Protein AF-A0A6A6SW29-F1 (afdb_monomer_lite)

Radius of gyration: 20.85 Å; chains: 1; bounding box: 50×51×66 Å

Organism: NCBI:txid1314788

Structure (mmCIF, N/CA/C/O backbone):
data_AF-A0A6A6SW29-F1
#
_entry.id   AF-A0A6A6SW29-F1
#
loop_
_atom_site.group_PDB
_atom_site.id
_atom_site.type_symbol
_atom_site.label_atom_id
_atom_site.label_alt_id
_atom_site.label_comp_id
_atom_site.label_asym_id
_atom_site.label_entity_id
_atom_site.label_seq_id
_atom_site.pdbx_PDB_ins_code
_atom_site.Cartn_x
_atom_site.Cartn_y
_atom_site.Cartn_z
_atom_site.occupancy
_atom_site.B_iso_or_equiv
_atom_site.auth_seq_id
_atom_site.auth_comp_id
_atom_site.auth_asym_id
_atom_site.auth_atom_id
_atom_site.pdbx_PDB_model_num
ATOM 1 N N . MET A 1 1 ? -29.341 7.619 30.418 1.00 65.94 1 MET A N 1
ATOM 2 C CA . MET A 1 1 ? -28.596 6.429 29.949 1.00 65.94 1 MET A CA 1
ATOM 3 C C . MET A 1 1 ? -27.213 6.493 30.569 1.00 65.94 1 MET A C 1
ATOM 5 O O . MET A 1 1 ? -26.581 7.535 30.450 1.00 65.94 1 MET A O 1
ATOM 9 N N . GLY A 1 2 ? -26.794 5.462 31.309 1.00 81.69 2 GLY A N 1
ATOM 10 C CA . GLY A 1 2 ? -25.443 5.421 31.879 1.00 81.69 2 GLY A CA 1
ATOM 11 C C . GLY A 1 2 ? -24.372 5.345 30.780 1.00 81.69 2 GLY A C 1
ATOM 12 O O . GLY A 1 2 ? -24.695 4.931 29.662 1.00 81.69 2 GLY A O 1
ATOM 13 N N . PRO A 1 3 ? -23.121 5.753 31.058 1.00 77.94 3 PRO A N 1
ATOM 14 C CA . PRO A 1 3 ? -22.029 5.615 30.099 1.00 77.94 3 PRO A CA 1
ATOM 15 C C . PRO A 1 3 ? -21.845 4.140 29.721 1.00 77.94 3 PRO A C 1
ATOM 17 O O . PRO A 1 3 ? -21.903 3.260 30.580 1.00 77.94 3 PRO A O 1
ATOM 20 N N . SER A 1 4 ? -21.640 3.869 28.429 1.00 84.19 4 SER A N 1
ATOM 21 C CA . SER A 1 4 ? -21.409 2.506 27.943 1.00 84.19 4 SER A CA 1
ATOM 22 C C . SER A 1 4 ? -20.189 1.902 28.651 1.00 84.19 4 SER A C 1
ATOM 24 O O . SER A 1 4 ? -19.126 2.532 28.636 1.00 84.19 4 SER A O 1
ATOM 26 N N . PRO A 1 5 ? -20.291 0.689 29.230 1.00 88.00 5 PRO A N 1
ATOM 27 C CA . PRO A 1 5 ? -19.182 0.056 29.947 1.00 88.00 5 PRO A CA 1
ATOM 28 C C . PRO A 1 5 ? -17.935 -0.128 29.069 1.00 88.00 5 PRO A C 1
ATOM 30 O O . PRO A 1 5 ? -16.821 -0.139 29.585 1.00 88.00 5 PRO A O 1
ATOM 33 N N . LEU A 1 6 ? -18.099 -0.173 27.740 1.00 88.19 6 LEU A N 1
ATOM 34 C CA . LEU A 1 6 ? -16.998 -0.247 26.774 1.00 88.19 6 LEU A CA 1
ATOM 35 C C . LEU A 1 6 ? -16.056 0.965 26.818 1.00 88.19 6 LEU A C 1
ATOM 37 O O . LEU A 1 6 ? -14.870 0.825 26.531 1.00 88.19 6 LEU A O 1
ATOM 41 N N . LEU A 1 7 ? -16.548 2.156 27.175 1.00 89.69 7 LEU A N 1
ATOM 42 C CA . LEU A 1 7 ? -15.721 3.370 27.202 1.00 89.69 7 LEU A CA 1
ATOM 43 C C . LEU A 1 7 ? -14.730 3.381 28.374 1.00 89.69 7 LEU A C 1
ATOM 45 O O . LEU A 1 7 ? -13.694 4.049 28.292 1.00 89.69 7 LEU A O 1
ATOM 49 N N . ASN A 1 8 ? -15.016 2.596 29.415 1.00 93.19 8 ASN A N 1
ATOM 50 C CA . ASN A 1 8 ? -14.209 2.505 30.628 1.00 93.19 8 ASN A CA 1
ATOM 51 C C . ASN A 1 8 ? -13.009 1.559 30.486 1.00 93.19 8 ASN A C 1
ATOM 53 O O . ASN A 1 8 ? -12.157 1.534 31.369 1.00 93.19 8 ASN A O 1
ATOM 57 N N . PHE A 1 9 ? -12.908 0.795 29.392 1.00 94.94 9 PHE A N 1
ATOM 58 C CA . PHE A 1 9 ? -11.749 -0.065 29.168 1.00 94.94 9 PHE A CA 1
ATOM 59 C C . PHE A 1 9 ? -10.465 0.738 28.950 1.00 94.94 9 PHE A C 1
ATOM 61 O O . PHE A 1 9 ? -10.478 1.812 28.340 1.00 94.94 9 PHE A O 1
ATOM 68 N N . ALA A 1 10 ? -9.345 0.185 29.419 1.00 96.06 10 ALA A N 1
ATOM 69 C CA . ALA A 1 10 ? -8.011 0.667 29.081 1.00 96.06 10 ALA A CA 1
ATOM 70 C C . ALA A 1 10 ? -7.786 0.608 27.558 1.00 96.06 10 ALA A C 1
ATOM 72 O O . ALA A 1 10 ? -8.404 -0.202 26.857 1.00 96.06 10 ALA A O 1
ATOM 73 N N . GLU A 1 11 ? -6.943 1.489 27.023 1.00 95.94 11 GLU A N 1
ATOM 74 C CA . GLU A 1 11 ? -6.783 1.619 25.568 1.00 95.94 11 GLU A CA 1
ATOM 75 C C . GLU A 1 11 ? -6.150 0.382 24.944 1.00 95.94 11 GLU A C 1
ATOM 77 O O . GLU A 1 11 ? -6.526 -0.018 23.848 1.00 95.94 11 GLU A O 1
ATOM 82 N N . GLU A 1 12 ? -5.252 -0.265 25.675 1.00 95.12 12 GLU A N 1
ATOM 83 C CA . GLU A 1 12 ? -4.565 -1.488 25.285 1.00 95.12 12 GLU A CA 1
ATOM 84 C C . GLU A 1 12 ? -5.568 -2.625 25.064 1.00 95.12 12 GLU A C 1
ATOM 86 O O . GLU A 1 12 ? -5.492 -3.341 24.067 1.00 95.12 12 GLU A O 1
ATOM 91 N N . LEU A 1 13 ? -6.574 -2.742 25.939 1.00 96.44 13 LEU A N 1
ATOM 92 C CA . LEU A 1 13 ? -7.637 -3.738 25.793 1.00 96.44 13 LEU A CA 1
ATOM 93 C C . LEU A 1 13 ? -8.524 -3.438 24.584 1.00 96.44 13 LEU A C 1
ATOM 95 O O . LEU A 1 13 ? -8.895 -4.350 23.849 1.00 96.44 13 LEU A O 1
ATOM 99 N N . LEU A 1 14 ? -8.844 -2.163 24.349 1.00 96.06 14 LEU A N 1
ATOM 100 C CA . LEU A 1 14 ? -9.612 -1.756 23.172 1.00 96.06 14 LEU A CA 1
ATOM 101 C C . LEU A 1 14 ? -8.849 -2.040 21.876 1.00 96.06 14 LEU A C 1
ATOM 103 O O . LEU A 1 14 ? -9.456 -2.509 20.917 1.00 96.06 14 LEU A O 1
ATOM 107 N N . VAL A 1 15 ? -7.532 -1.823 21.854 1.00 94.81 15 VAL A N 1
ATOM 108 C CA . VAL A 1 15 ? -6.671 -2.188 20.721 1.00 94.81 15 VAL A CA 1
ATOM 109 C C . VAL A 1 15 ? -6.747 -3.690 20.446 1.00 94.81 15 VAL A C 1
ATOM 111 O O . VAL A 1 15 ? -6.937 -4.079 19.294 1.00 94.81 15 VAL A O 1
ATOM 114 N N . GLU A 1 16 ? -6.649 -4.541 21.470 1.00 94.62 16 GLU A N 1
ATOM 115 C CA . GLU A 1 16 ? -6.758 -5.996 21.288 1.00 94.62 16 GLU A CA 1
ATOM 116 C C . GLU A 1 16 ? -8.146 -6.424 20.791 1.00 94.62 16 GLU A C 1
ATOM 118 O O . GLU A 1 16 ? -8.250 -7.222 19.858 1.00 94.62 16 GLU A O 1
ATOM 123 N N . ILE A 1 17 ? -9.219 -5.828 21.320 1.00 94.31 17 ILE A N 1
ATOM 124 C CA . ILE A 1 17 ? -10.583 -6.063 20.822 1.00 94.31 17 ILE A CA 1
ATOM 125 C C . ILE A 1 17 ? -10.687 -5.657 19.346 1.00 94.31 17 ILE A C 1
ATOM 127 O O . ILE A 1 17 ? -11.216 -6.408 18.527 1.00 94.31 17 ILE A O 1
ATOM 131 N N . PHE A 1 18 ? -10.151 -4.491 18.982 1.00 94.50 18 PHE A N 1
ATOM 132 C CA . PHE A 1 18 ? -10.220 -3.963 17.620 1.00 94.50 18 PHE A CA 1
ATOM 133 C C . PHE A 1 18 ? -9.402 -4.813 16.643 1.00 94.50 18 PHE A C 1
ATOM 135 O O . PHE A 1 18 ? -9.831 -5.012 15.505 1.00 94.50 18 PHE A O 1
ATOM 142 N N . LYS A 1 19 ? -8.270 -5.388 17.075 1.00 91.12 19 LYS A N 1
ATOM 143 C CA . LYS A 1 19 ? -7.492 -6.350 16.271 1.00 91.12 19 LYS A CA 1
ATOM 144 C C . LYS A 1 19 ? -8.312 -7.597 15.937 1.00 91.12 19 LYS A C 1
ATOM 146 O O . LYS A 1 19 ? -8.167 -8.136 14.839 1.00 91.12 19 LYS A O 1
ATOM 151 N N . GLY A 1 20 ? -9.191 -8.011 16.851 1.00 90.44 20 GLY A N 1
ATOM 152 C CA . GLY A 1 20 ? -10.135 -9.112 16.660 1.00 90.44 20 GLY A CA 1
ATOM 153 C C . GLY A 1 20 ? -11.322 -8.790 15.746 1.00 90.44 20 GLY A C 1
ATOM 154 O O . GLY A 1 20 ? -12.072 -9.697 15.388 1.00 90.44 20 GLY A O 1
ATOM 155 N N . THR A 1 21 ? -11.515 -7.529 15.337 1.00 89.56 21 THR A N 1
ATOM 156 C CA . THR A 1 21 ? -12.603 -7.176 14.417 1.00 89.56 21 THR A CA 1
ATOM 157 C C . THR A 1 21 ? -12.235 -7.551 12.983 1.00 89.56 21 THR A C 1
ATOM 159 O O . THR A 1 21 ? -11.261 -7.057 12.424 1.00 89.56 21 THR A O 1
ATOM 162 N N . GLY A 1 22 ? -13.036 -8.418 12.361 1.00 84.12 22 GLY A N 1
ATOM 163 C CA . GLY A 1 22 ? -12.804 -8.886 10.992 1.00 84.12 22 GLY A CA 1
ATOM 164 C C . GLY A 1 22 ? -11.725 -9.970 10.887 1.00 84.12 22 GLY A C 1
ATOM 165 O O . GLY A 1 22 ? -10.671 -9.910 11.519 1.00 84.12 22 GLY A O 1
ATOM 166 N N . SER A 1 23 ? -12.002 -10.980 10.060 1.00 81.25 23 SER A N 1
ATOM 167 C CA . SER A 1 23 ? -11.058 -12.078 9.809 1.00 81.25 23 SER A CA 1
ATOM 168 C C . SER A 1 23 ? -9.962 -11.689 8.811 1.00 81.25 23 SER A C 1
ATOM 170 O O . SER A 1 23 ? -8.836 -12.169 8.916 1.00 81.25 23 SER A O 1
ATOM 172 N N . ARG A 1 24 ? -10.283 -10.789 7.873 1.00 77.25 24 ARG A N 1
ATOM 173 C CA . ARG A 1 24 ? -9.380 -10.272 6.838 1.00 77.25 24 ARG A CA 1
ATOM 174 C C . ARG A 1 24 ? -9.039 -8.799 7.089 1.00 77.25 24 ARG A C 1
ATOM 176 O O . ARG A 1 24 ? -9.846 -8.103 7.718 1.00 77.25 24 ARG A O 1
ATOM 183 N N . PRO A 1 25 ? -7.886 -8.294 6.609 1.00 81.50 25 PRO A N 1
ATOM 184 C CA . PRO A 1 25 ? -7.516 -6.904 6.856 1.00 81.50 25 PRO A CA 1
ATOM 185 C C . PRO A 1 25 ? -8.505 -5.900 6.222 1.00 81.50 25 PRO A C 1
ATOM 187 O O . PRO A 1 25 ? -8.819 -4.895 6.863 1.00 81.50 25 PRO A O 1
ATOM 190 N N . TYR A 1 26 ? -9.126 -6.222 5.083 1.00 82.12 26 TYR A N 1
ATOM 191 C CA . TYR A 1 26 ? -10.186 -5.413 4.472 1.00 82.12 26 TYR A CA 1
ATOM 192 C C . TYR A 1 26 ? -11.430 -5.294 5.366 1.00 82.12 26 TYR A C 1
ATOM 194 O O . TYR A 1 26 ? -11.917 -4.190 5.632 1.00 82.12 26 TYR A O 1
ATOM 202 N N . ASP A 1 27 ? -11.927 -6.418 5.893 1.00 84.12 27 ASP A N 1
ATOM 203 C CA . ASP A 1 27 ? -13.077 -6.427 6.808 1.00 84.12 27 ASP A CA 1
ATOM 204 C C . ASP A 1 27 ? -12.761 -5.637 8.079 1.00 84.12 27 ASP A C 1
ATOM 206 O O . ASP A 1 27 ? -13.573 -4.838 8.557 1.00 84.12 27 ASP A O 1
ATOM 210 N N . ARG A 1 28 ? -11.544 -5.819 8.604 1.00 87.94 28 ARG A N 1
ATOM 211 C CA . ARG A 1 28 ? -11.043 -5.068 9.754 1.00 87.94 28 ARG A CA 1
ATOM 212 C C . ARG A 1 28 ? -11.043 -3.574 9.473 1.00 87.94 28 ARG A C 1
ATOM 214 O O . ARG A 1 28 ? -11.532 -2.812 10.297 1.00 87.94 28 ARG A O 1
ATOM 221 N N . GLN A 1 29 ? -10.568 -3.133 8.311 1.00 87.94 29 GLN A N 1
ATOM 222 C CA . GLN A 1 29 ? -10.603 -1.719 7.935 1.00 87.94 29 GLN A CA 1
ATOM 223 C C . GLN A 1 29 ? -12.020 -1.148 7.928 1.00 87.94 29 GLN A C 1
ATOM 225 O O . GLN A 1 29 ? -12.240 -0.051 8.444 1.00 87.94 29 GLN A O 1
ATOM 230 N N . LYS A 1 30 ? -12.995 -1.884 7.385 1.00 89.12 30 LYS A N 1
ATOM 231 C CA . LYS A 1 30 ? -14.405 -1.472 7.403 1.00 89.12 30 LYS A CA 1
ATOM 232 C C . LYS A 1 30 ? -14.929 -1.323 8.836 1.00 89.12 30 LYS A C 1
ATOM 234 O O . LYS A 1 30 ? -15.579 -0.320 9.151 1.00 89.12 30 LYS A O 1
ATOM 239 N N . HIS A 1 31 ? -14.616 -2.276 9.713 1.00 91.81 31 HIS A N 1
ATOM 240 C CA . HIS A 1 31 ? -14.985 -2.204 11.127 1.00 91.81 31 HIS A CA 1
ATOM 241 C C . HIS A 1 31 ? -14.300 -1.039 11.843 1.00 91.81 31 HIS A C 1
ATOM 243 O O . HIS A 1 31 ? -14.982 -0.267 12.506 1.00 91.81 31 HIS A O 1
ATOM 249 N N . LEU A 1 32 ? -12.995 -0.840 11.649 1.00 92.56 32 LEU A N 1
ATOM 250 C CA . LEU A 1 32 ? -12.240 0.269 12.238 1.00 92.56 32 LEU A CA 1
ATOM 251 C C . LEU A 1 32 ? -12.771 1.633 11.786 1.00 92.56 32 LEU A C 1
ATOM 253 O O . LEU A 1 32 ? -12.925 2.530 12.609 1.00 92.56 32 LEU A O 1
ATOM 257 N N . ARG A 1 33 ? -13.120 1.800 10.504 1.00 91.94 33 ARG A N 1
ATOM 258 C CA . ARG A 1 33 ? -13.768 3.033 10.021 1.00 91.94 33 ARG A CA 1
ATOM 259 C C . ARG A 1 33 ? -15.105 3.259 10.717 1.00 91.94 33 ARG A C 1
ATOM 261 O O . ARG A 1 33 ? -15.361 4.363 11.180 1.00 91.94 33 ARG A O 1
ATOM 268 N N . THR A 1 34 ? -15.916 2.215 10.862 1.00 94.12 34 THR A N 1
ATOM 269 C CA . THR A 1 34 ? -17.201 2.299 11.574 1.00 94.12 34 THR A CA 1
ATOM 270 C C . THR A 1 34 ? -16.998 2.663 13.050 1.00 94.12 34 THR A C 1
ATOM 272 O O . THR A 1 34 ? -17.639 3.581 13.553 1.00 94.12 34 THR A O 1
ATOM 275 N N . LEU A 1 35 ? -16.054 2.008 13.732 1.00 94.50 35 LEU A N 1
ATOM 276 C CA . LEU A 1 35 ? -15.700 2.277 15.128 1.00 94.50 35 LEU A CA 1
ATOM 277 C C . LEU A 1 35 ? -15.174 3.701 15.323 1.00 94.50 35 LEU A C 1
ATOM 279 O O . LEU A 1 35 ? -15.485 4.335 16.331 1.00 94.50 35 LEU A O 1
ATOM 283 N N . SER A 1 36 ? -14.443 4.235 14.342 1.00 95.94 36 SER A N 1
ATOM 284 C CA . SER A 1 36 ? -13.914 5.600 14.390 1.00 95.94 36 SER A CA 1
ATOM 285 C C . SER A 1 36 ? -14.995 6.683 14.444 1.00 95.94 36 SER A C 1
ATOM 287 O O . SER A 1 36 ? -14.707 7.800 14.864 1.00 95.94 36 SER A O 1
ATOM 289 N N . LEU A 1 37 ? -16.232 6.354 14.057 1.00 95.19 37 LEU A N 1
ATOM 290 C CA . LEU A 1 37 ? -17.375 7.267 14.075 1.00 95.19 37 LEU A CA 1
ATOM 291 C C . LEU A 1 37 ? -18.170 7.210 15.390 1.00 95.19 37 LEU A C 1
ATOM 293 O O . LEU A 1 37 ? -19.058 8.031 15.595 1.00 95.19 37 LEU A O 1
ATOM 297 N N . VAL A 1 38 ? -17.876 6.257 16.283 1.00 95.19 38 VAL A N 1
ATOM 298 C CA . VAL A 1 38 ? -18.653 6.045 17.518 1.00 95.19 38 VAL A CA 1
ATOM 299 C C . VAL A 1 38 ? -18.354 7.115 18.569 1.00 95.19 38 VAL A C 1
ATOM 301 O O . VAL A 1 38 ? -19.272 7.684 19.155 1.00 95.19 38 VAL A O 1
ATOM 304 N N . CYS A 1 39 ? -17.074 7.375 18.852 1.00 95.56 39 CYS A N 1
ATOM 305 C CA . CYS A 1 39 ? -16.641 8.386 19.819 1.00 95.56 39 CYS A CA 1
ATOM 306 C C . CYS A 1 39 ? -15.174 8.792 19.597 1.00 95.56 39 CYS A C 1
ATOM 308 O O . CYS A 1 39 ? -14.417 8.089 18.927 1.00 95.56 39 CYS A O 1
ATOM 310 N N . GLN A 1 40 ? -14.736 9.890 20.224 1.00 95.75 40 GLN A N 1
ATOM 311 C CA . GLN A 1 40 ? -13.370 10.419 20.079 1.00 95.75 40 GLN A CA 1
ATOM 312 C C . GLN A 1 40 ? -12.277 9.418 20.496 1.00 95.75 40 GLN A C 1
ATOM 314 O O . GLN A 1 40 ? -11.241 9.314 19.840 1.00 95.75 40 GLN A O 1
ATOM 319 N N . LYS A 1 41 ? -12.510 8.645 21.565 1.00 95.38 41 LYS A N 1
ATOM 320 C CA . LYS A 1 41 ? -11.565 7.618 22.027 1.00 95.38 41 LYS A CA 1
ATOM 321 C C . LYS A 1 41 ? -11.377 6.523 20.973 1.00 95.38 41 LYS A C 1
ATOM 323 O O . LYS A 1 41 ? -10.249 6.170 20.639 1.00 95.38 41 LYS A O 1
ATOM 328 N N . PHE A 1 42 ? -12.475 6.029 20.398 1.00 96.38 42 PHE A N 1
ATOM 329 C CA . PHE A 1 42 ? -12.428 5.002 19.355 1.00 96.38 42 PHE A CA 1
ATOM 330 C C . PHE A 1 42 ? -11.857 5.545 18.050 1.00 96.38 42 PHE A C 1
ATOM 332 O O . PHE A 1 42 ? -11.128 4.822 17.375 1.00 96.38 42 PHE A O 1
ATOM 339 N N . HIS A 1 43 ? -12.131 6.811 17.721 1.00 95.81 43 HIS A N 1
ATOM 340 C CA . HIS A 1 43 ? -11.513 7.503 16.594 1.00 95.81 43 HIS A CA 1
ATOM 341 C C . HIS A 1 43 ? -9.987 7.459 16.685 1.00 95.81 43 HIS A C 1
ATOM 343 O O . HIS A 1 43 ? -9.339 6.970 15.762 1.00 95.81 43 HIS A O 1
ATOM 349 N N . ARG A 1 44 ? -9.420 7.877 17.824 1.00 95.19 44 ARG A N 1
ATOM 350 C CA . ARG A 1 44 ? -7.967 7.893 18.040 1.00 95.19 44 ARG A CA 1
ATO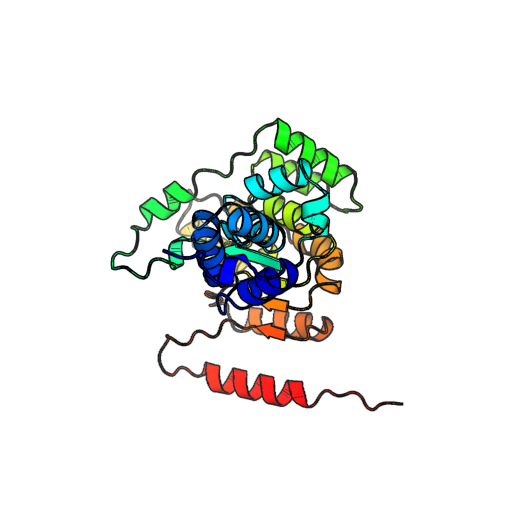M 351 C C . ARG A 1 44 ? -7.338 6.509 17.875 1.00 95.19 44 ARG A C 1
ATOM 353 O O . ARG A 1 44 ? -6.344 6.368 17.166 1.00 95.19 44 ARG A O 1
ATOM 360 N N . ILE A 1 45 ? -7.932 5.493 18.502 1.00 95.19 45 ILE A N 1
ATOM 361 C CA . ILE A 1 45 ? -7.435 4.111 18.435 1.00 95.19 45 ILE A CA 1
ATOM 362 C C . ILE A 1 45 ? -7.538 3.573 17.001 1.00 95.19 45 ILE A C 1
ATOM 364 O O . ILE A 1 45 ? -6.561 3.063 16.452 1.00 95.19 45 ILE A O 1
ATOM 368 N N . SER A 1 46 ? -8.700 3.738 16.364 1.00 95.12 46 SER A N 1
ATOM 369 C CA . SER A 1 46 ? -8.954 3.234 15.009 1.00 95.12 46 SER A CA 1
ATOM 370 C C . SER A 1 46 ? -8.052 3.897 13.975 1.00 95.12 46 SER A C 1
ATOM 372 O O . SER A 1 46 ? -7.522 3.205 13.112 1.00 95.12 46 SER A O 1
ATOM 374 N N . ALA A 1 47 ? -7.829 5.211 14.072 1.00 92.31 47 ALA A N 1
ATOM 375 C CA . ALA A 1 47 ? -6.937 5.942 13.176 1.00 92.31 47 ALA A CA 1
ATOM 376 C C . ALA A 1 47 ? -5.502 5.394 13.243 1.00 92.31 47 ALA A C 1
ATOM 378 O O . ALA A 1 47 ? -4.912 5.085 12.208 1.00 92.31 47 ALA A O 1
ATOM 379 N N . GLY A 1 48 ? -4.972 5.170 14.453 1.00 90.19 48 GLY A N 1
ATOM 380 C CA . GLY A 1 48 ? -3.652 4.559 14.628 1.00 90.19 48 GLY A CA 1
ATOM 381 C C . GLY A 1 48 ? -3.564 3.145 14.040 1.00 90.19 48 GLY A C 1
ATOM 382 O O . GLY A 1 48 ? -2.567 2.780 13.414 1.00 90.19 48 GLY A O 1
ATOM 383 N N . MET A 1 49 ? -4.621 2.344 14.180 1.00 91.81 49 MET A N 1
ATOM 384 C CA . MET A 1 49 ? -4.667 0.994 13.607 1.00 91.81 49 MET A CA 1
ATOM 385 C C . MET A 1 49 ? -4.776 0.992 12.077 1.00 91.81 49 MET A C 1
ATOM 387 O O . MET A 1 49 ? -4.117 0.190 11.419 1.00 91.81 49 MET A O 1
ATOM 391 N N . LEU A 1 50 ? -5.560 1.905 11.499 1.00 91.50 50 LEU A N 1
ATOM 392 C CA . LEU A 1 50 ? -5.712 2.040 10.047 1.00 91.50 50 LEU A CA 1
ATOM 393 C C . LEU A 1 50 ? -4.394 2.423 9.358 1.00 91.50 50 LEU A C 1
ATOM 395 O O . LEU A 1 50 ? -4.155 1.983 8.236 1.00 91.50 50 LEU A O 1
ATOM 399 N N . LEU A 1 51 ? -3.537 3.197 10.031 1.00 88.31 51 LEU A N 1
ATOM 400 C CA . LEU A 1 51 ? -2.246 3.653 9.499 1.00 88.31 51 LEU A CA 1
ATOM 401 C C . LEU A 1 51 ? -1.108 2.634 9.684 1.00 88.31 51 LEU A C 1
ATOM 403 O O . LEU A 1 51 ? -0.162 2.624 8.899 1.00 88.31 51 LEU A O 1
ATOM 407 N N . THR A 1 52 ? -1.206 1.758 10.690 1.00 90.12 52 THR A N 1
ATOM 408 C CA . THR A 1 52 ? -0.226 0.678 10.953 1.00 90.12 52 THR A CA 1
ATOM 409 C C . THR A 1 52 ? -0.555 -0.633 10.232 1.00 90.12 52 THR A C 1
ATOM 411 O O . THR A 1 52 ? 0.282 -1.534 10.133 1.00 90.12 52 THR A O 1
ATOM 414 N N . SER A 1 53 ? -1.785 -0.760 9.735 1.00 93.12 53 SER A N 1
ATOM 415 C CA . SER A 1 53 ? -2.258 -1.864 8.894 1.00 93.12 53 SER A CA 1
ATOM 416 C C . SER A 1 53 ? -3.091 -1.326 7.719 1.00 93.12 53 SER A C 1
ATOM 418 O O . SER A 1 53 ? -4.307 -1.558 7.658 1.00 93.12 53 SER A O 1
ATOM 420 N N . PRO A 1 54 ? -2.472 -0.536 6.819 1.00 93.56 54 PRO A N 1
ATOM 421 C CA . PRO A 1 54 ? -3.148 0.051 5.667 1.00 93.56 54 PRO A CA 1
ATOM 422 C C . PRO A 1 54 ? -3.721 -1.004 4.713 1.00 93.56 54 PRO A C 1
ATOM 424 O O . PRO A 1 54 ? -3.050 -1.962 4.350 1.00 93.56 54 PRO A O 1
ATOM 427 N N . CYS A 1 55 ? -4.947 -0.765 4.251 1.00 91.94 55 CYS A N 1
ATOM 428 C CA . CYS A 1 55 ? -5.596 -1.401 3.114 1.00 91.94 55 CYS A CA 1
ATOM 429 C C . CYS A 1 55 ? -5.913 -0.288 2.123 1.00 91.94 55 CYS A C 1
ATOM 431 O O . CYS A 1 55 ? -6.810 0.532 2.350 1.00 91.94 55 CYS A O 1
ATOM 433 N N . VAL A 1 56 ? -5.142 -0.226 1.046 1.00 90.50 56 VAL A N 1
ATOM 434 C CA . VAL A 1 56 ? -5.173 0.891 0.103 1.00 90.50 56 VAL A CA 1
ATOM 435 C C . VAL A 1 56 ? -5.508 0.392 -1.287 1.00 90.50 56 VAL A C 1
ATOM 437 O O . VAL A 1 56 ? -5.116 -0.697 -1.704 1.00 90.50 56 VAL A O 1
ATOM 440 N N . HIS A 1 57 ? -6.273 1.207 -2.007 1.00 88.88 57 HIS A N 1
ATOM 441 C CA . HIS A 1 57 ? -6.561 0.936 -3.402 1.00 88.88 57 HIS A CA 1
ATOM 442 C C . HIS A 1 57 ? -5.279 1.056 -4.229 1.00 88.88 57 HIS A C 1
ATOM 444 O O . HIS A 1 57 ? -4.569 2.048 -4.073 1.00 88.88 57 HIS A O 1
ATOM 450 N N . LEU A 1 58 ? -5.002 0.120 -5.140 1.00 87.88 58 LEU A N 1
ATOM 451 C CA . LEU A 1 58 ? -3.766 0.119 -5.944 1.00 87.88 58 LEU A CA 1
ATOM 452 C C . LEU A 1 58 ? -3.461 1.490 -6.574 1.00 87.88 58 LEU A C 1
ATOM 454 O O . LEU A 1 58 ? -2.369 2.035 -6.425 1.00 87.88 58 LEU A O 1
ATOM 458 N N . TYR A 1 59 ? -4.470 2.110 -7.181 1.00 86.75 59 TYR A N 1
ATOM 459 C CA . TYR A 1 59 ? -4.339 3.407 -7.855 1.00 86.75 59 TYR A CA 1
ATOM 460 C C . TYR A 1 59 ? -4.246 4.619 -6.903 1.00 86.75 59 TYR A C 1
ATOM 462 O O . TYR A 1 59 ? -3.956 5.727 -7.341 1.00 86.75 59 TYR A O 1
ATOM 470 N N . LYS A 1 60 ? -4.441 4.416 -5.595 1.00 90.25 60 LYS A N 1
ATOM 471 C CA . LYS A 1 60 ? -4.307 5.431 -4.531 1.00 90.25 60 LYS A CA 1
ATOM 472 C C . LYS A 1 60 ? -3.054 5.233 -3.676 1.00 90.25 60 LYS A C 1
ATOM 474 O O . LYS A 1 60 ? -2.908 5.858 -2.632 1.00 90.25 60 LYS A O 1
ATOM 479 N N . THR A 1 61 ? -2.129 4.376 -4.104 1.00 91.94 61 THR A N 1
ATOM 480 C CA . THR A 1 61 ? -0.861 4.137 -3.393 1.00 91.94 61 THR A CA 1
ATOM 481 C C . THR A 1 61 ? -0.062 5.420 -3.170 1.00 91.94 61 THR A C 1
ATOM 483 O O . THR A 1 61 ? 0.522 5.589 -2.105 1.00 91.94 61 THR A O 1
ATOM 486 N N . HIS A 1 62 ? -0.116 6.366 -4.108 1.00 93.88 62 HIS A N 1
ATOM 487 C CA . HIS A 1 62 ? 0.522 7.677 -3.981 1.00 93.88 62 HIS A CA 1
ATOM 488 C C . HIS A 1 62 ? 0.027 8.507 -2.782 1.00 93.88 62 HIS A C 1
ATOM 490 O O . HIS A 1 62 ? 0.826 9.208 -2.164 1.00 93.88 62 HIS A O 1
ATOM 496 N N . GLU A 1 63 ? -1.253 8.401 -2.402 1.00 93.75 63 GLU A N 1
ATOM 497 C CA . GLU A 1 63 ? -1.798 9.095 -1.223 1.00 93.75 63 GLU A CA 1
ATOM 498 C C . GLU A 1 63 ? -1.145 8.564 0.067 1.00 93.75 63 GLU A C 1
ATOM 500 O O . GLU A 1 63 ? -0.778 9.331 0.962 1.00 93.75 63 GLU A O 1
ATOM 505 N N . LEU A 1 64 ? -0.934 7.244 0.139 1.00 94.88 64 LEU A N 1
ATOM 506 C CA . LEU A 1 64 ? -0.260 6.607 1.270 1.00 94.88 64 LEU A CA 1
ATOM 507 C C . LEU A 1 64 ? 1.238 6.939 1.298 1.00 94.88 64 LEU A C 1
ATOM 509 O O . LEU A 1 64 ? 1.774 7.219 2.365 1.00 94.88 64 LEU A O 1
ATOM 513 N N . ILE A 1 65 ? 1.900 6.960 0.137 1.00 96.69 65 ILE A N 1
ATOM 514 C CA . ILE A 1 65 ? 3.309 7.369 0.020 1.00 96.69 65 ILE A CA 1
ATOM 515 C C . ILE A 1 65 ? 3.493 8.791 0.551 1.00 96.69 65 ILE A C 1
ATOM 517 O O . ILE A 1 65 ? 4.372 9.011 1.379 1.00 96.69 65 ILE A O 1
ATOM 521 N N . ARG A 1 66 ? 2.637 9.737 0.136 1.00 96.81 66 ARG A N 1
ATOM 522 C CA . ARG A 1 66 ? 2.670 11.113 0.651 1.00 96.81 66 ARG A CA 1
ATOM 523 C C . ARG A 1 66 ? 2.529 11.134 2.173 1.00 96.81 66 ARG A C 1
ATOM 525 O O . ARG A 1 66 ? 3.361 11.722 2.848 1.00 96.81 66 ARG A O 1
ATOM 532 N N . THR A 1 67 ? 1.542 10.408 2.700 1.00 95.12 67 THR A N 1
ATOM 533 C CA . THR A 1 67 ? 1.320 10.295 4.151 1.00 95.12 67 THR A CA 1
ATOM 534 C C . THR A 1 67 ? 2.569 9.790 4.882 1.00 95.12 67 THR A C 1
ATOM 536 O O . THR A 1 67 ? 2.892 10.285 5.954 1.00 95.12 67 THR A O 1
ATOM 539 N N . TYR A 1 68 ? 3.296 8.826 4.316 1.00 96.81 68 TYR A N 1
ATOM 540 C CA . TYR A 1 68 ? 4.515 8.295 4.930 1.00 96.81 68 TYR A CA 1
ATOM 541 C C . TYR A 1 68 ? 5.747 9.179 4.772 1.00 96.81 68 TYR A C 1
ATOM 543 O O . TYR A 1 68 ? 6.644 9.087 5.606 1.00 96.81 68 TYR A O 1
ATOM 551 N N . PHE A 1 69 ? 5.806 10.039 3.758 1.00 97.06 69 PHE A N 1
ATOM 552 C CA . PHE A 1 69 ? 6.824 11.084 3.730 1.00 97.06 69 PHE A CA 1
ATOM 553 C C . PHE A 1 69 ? 6.545 12.180 4.760 1.00 97.06 69 PHE A C 1
ATOM 555 O O . PHE A 1 69 ? 7.478 12.619 5.429 1.00 97.06 69 PHE A O 1
ATOM 562 N N . ASP A 1 70 ? 5.279 12.566 4.933 1.00 96.12 70 ASP A N 1
ATOM 563 C CA . ASP A 1 70 ? 4.878 13.577 5.918 1.00 96.12 70 ASP A CA 1
ATOM 564 C C . ASP A 1 70 ? 5.026 13.066 7.368 1.00 96.12 70 ASP A C 1
ATOM 566 O O . ASP A 1 70 ? 5.339 13.842 8.270 1.00 96.12 70 ASP A O 1
ATOM 570 N N . TYR A 1 71 ? 4.828 11.759 7.587 1.00 95.50 71 TYR A N 1
ATOM 571 C CA . TYR A 1 71 ? 4.834 11.102 8.902 1.00 95.50 71 TYR A CA 1
ATOM 572 C C . TYR A 1 71 ? 5.630 9.775 8.875 1.00 95.50 71 TYR A C 1
ATOM 574 O O . TYR A 1 71 ? 5.040 8.682 8.887 1.00 95.50 71 TYR A O 1
ATOM 582 N N . PRO A 1 72 ? 6.973 9.824 8.814 1.00 96.12 72 PRO A N 1
ATOM 583 C CA . PRO A 1 72 ? 7.821 8.640 8.639 1.00 96.12 72 PRO A CA 1
ATOM 584 C C . PRO A 1 72 ? 7.709 7.618 9.780 1.00 96.12 72 PRO A C 1
ATOM 586 O O . PRO A 1 72 ? 7.812 6.412 9.546 1.00 96.12 72 PRO A O 1
ATOM 589 N N . GLU A 1 73 ? 7.411 8.057 11.002 1.00 95.44 73 GLU A N 1
ATOM 590 C CA . GLU A 1 73 ? 7.188 7.181 12.155 1.00 95.44 73 GLU A CA 1
ATOM 591 C C . GLU A 1 73 ? 5.995 6.230 11.960 1.00 95.44 73 GLU A C 1
ATOM 593 O O . GLU A 1 73 ? 5.945 5.150 12.554 1.00 95.44 73 GLU A O 1
ATOM 598 N N . LEU A 1 74 ? 5.027 6.589 11.107 1.00 94.19 74 LEU A N 1
ATOM 599 C CA . LEU A 1 74 ? 3.922 5.697 10.756 1.00 94.19 74 LEU A CA 1
ATOM 600 C C . LEU A 1 74 ? 4.389 4.562 9.846 1.00 94.19 74 LEU A C 1
ATOM 602 O O . LEU A 1 74 ? 3.950 3.424 10.025 1.00 94.19 74 LEU A O 1
ATOM 606 N N . ALA A 1 75 ? 5.295 4.851 8.910 1.00 95.50 75 ALA A N 1
ATOM 607 C CA . ALA A 1 75 ? 5.859 3.856 8.003 1.00 95.50 75 ALA A CA 1
ATOM 608 C C . ALA A 1 75 ? 6.694 2.819 8.771 1.00 95.50 75 ALA A C 1
ATOM 610 O O . ALA A 1 75 ? 6.603 1.618 8.515 1.00 95.50 75 ALA A O 1
ATOM 611 N N . GLU A 1 76 ? 7.438 3.261 9.788 1.00 95.44 76 GLU A N 1
ATOM 612 C CA . GLU A 1 76 ? 8.175 2.368 10.689 1.00 95.44 76 GLU A CA 1
ATOM 613 C C . GLU A 1 76 ? 7.252 1.448 11.500 1.00 95.44 76 GLU A C 1
ATOM 615 O O . GLU A 1 76 ? 7.601 0.302 11.795 1.00 95.44 76 GLU A O 1
ATOM 620 N N . ARG A 1 77 ? 6.053 1.922 11.846 1.00 95.50 77 ARG A N 1
ATOM 621 C CA . ARG A 1 77 ? 5.055 1.151 12.601 1.00 95.50 77 ARG A CA 1
ATOM 622 C C . ARG A 1 77 ? 4.146 0.298 11.720 1.00 95.50 77 ARG A C 1
ATOM 624 O O . ARG A 1 77 ? 3.399 -0.524 12.250 1.00 95.50 77 ARG A O 1
ATOM 631 N N . ALA A 1 78 ? 4.183 0.472 10.403 1.00 95.88 78 ALA A N 1
ATOM 632 C CA . ALA A 1 78 ? 3.400 -0.336 9.486 1.00 95.88 78 ALA A CA 1
ATOM 633 C C . ALA A 1 78 ? 3.986 -1.751 9.407 1.00 95.88 78 ALA A C 1
ATOM 635 O O . ALA A 1 78 ? 5.161 -1.955 9.096 1.00 95.88 78 ALA A O 1
ATOM 636 N N . HIS A 1 79 ? 3.174 -2.750 9.747 1.00 94.44 79 HIS A N 1
ATOM 637 C CA . HIS A 1 79 ? 3.601 -4.158 9.771 1.00 94.44 79 HIS A CA 1
ATOM 638 C C . HIS A 1 79 ? 2.841 -5.010 8.768 1.00 94.44 79 HIS A C 1
ATOM 640 O O . HIS A 1 79 ? 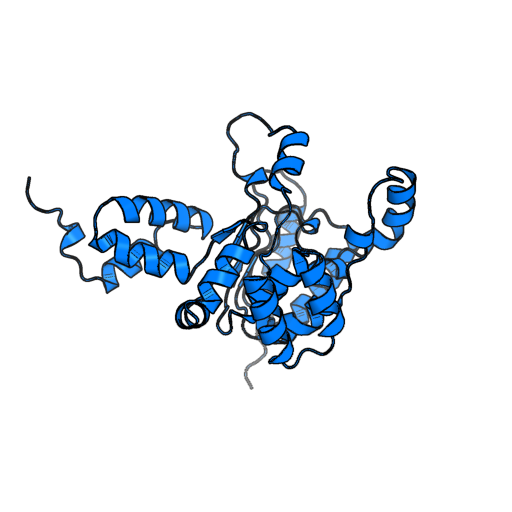3.291 -6.096 8.401 1.00 94.44 79 HIS A O 1
ATOM 646 N N . THR A 1 80 ? 1.689 -4.521 8.325 1.00 93.94 80 THR A N 1
ATOM 647 C CA . THR A 1 80 ? 0.879 -5.173 7.310 1.00 93.94 80 THR A CA 1
ATOM 648 C C . THR A 1 80 ? 0.506 -4.155 6.247 1.00 93.94 80 THR A C 1
ATOM 650 O O . THR A 1 80 ? 0.311 -2.986 6.563 1.00 93.94 80 THR A O 1
ATOM 653 N N . LEU A 1 81 ? 0.432 -4.587 4.997 1.00 94.81 81 LEU A N 1
ATOM 654 C CA . LEU A 1 81 ? -0.078 -3.789 3.892 1.00 94.81 81 LEU A CA 1
ATOM 655 C C . LEU A 1 81 ? -1.023 -4.671 3.093 1.00 94.81 81 LEU A C 1
ATOM 657 O O . LEU A 1 81 ? -0.638 -5.757 2.668 1.00 94.81 81 LEU A O 1
ATOM 661 N N . GLU A 1 82 ? -2.242 -4.202 2.882 1.00 92.75 82 GLU A N 1
ATOM 662 C CA . GLU A 1 82 ? -3.179 -4.790 1.942 1.00 92.75 82 GLU A CA 1
ATOM 663 C C . GLU A 1 82 ? -3.367 -3.852 0.750 1.00 92.75 82 GLU A C 1
ATOM 665 O O . GLU A 1 82 ? -3.600 -2.650 0.891 1.00 92.75 82 GLU A O 1
ATOM 670 N N . LEU A 1 83 ? -3.235 -4.408 -0.444 1.00 91.62 83 LEU A N 1
ATOM 671 C CA . LEU A 1 83 ? -3.448 -3.712 -1.697 1.00 91.62 83 LEU A CA 1
ATOM 672 C C . LEU A 1 83 ? -4.692 -4.297 -2.352 1.00 91.62 83 LEU A C 1
ATOM 674 O O . LEU A 1 83 ? -4.733 -5.490 -2.639 1.00 91.62 83 LEU A O 1
ATOM 678 N N . VAL A 1 84 ? -5.700 -3.464 -2.597 1.00 87.25 84 VAL A N 1
ATOM 679 C CA . VAL A 1 84 ? -6.984 -3.893 -3.169 1.00 87.25 84 VAL A CA 1
ATOM 680 C C . VAL A 1 84 ? -7.286 -3.172 -4.473 1.00 87.25 84 VAL A C 1
ATOM 682 O O . VAL A 1 84 ? -6.989 -1.991 -4.643 1.00 87.25 84 VAL A O 1
ATOM 685 N N . ASN A 1 85 ? -7.950 -3.868 -5.377 1.00 83.38 85 ASN A N 1
ATOM 686 C CA . ASN A 1 85 ? -8.669 -3.299 -6.492 1.00 83.38 85 ASN A CA 1
ATOM 687 C C . ASN A 1 85 ? -10.164 -3.466 -6.191 1.00 83.38 85 ASN A C 1
ATOM 689 O O . ASN A 1 85 ? -10.689 -4.577 -6.141 1.00 83.38 85 ASN A O 1
ATOM 693 N N . MET A 1 86 ? -10.860 -2.355 -5.933 1.00 64.50 86 MET A N 1
ATOM 694 C CA . MET A 1 86 ? -12.268 -2.372 -5.491 1.00 64.50 86 MET A CA 1
ATOM 695 C C . MET A 1 86 ? -13.230 -2.879 -6.573 1.00 64.50 86 MET A C 1
ATOM 697 O O . MET A 1 86 ? -14.402 -3.115 -6.293 1.00 64.50 86 MET A O 1
ATOM 701 N N . SER A 1 87 ? -12.746 -3.079 -7.798 1.00 58.94 87 SER A N 1
ATOM 702 C CA . SER A 1 87 ? -13.532 -3.637 -8.898 1.00 58.94 87 SER A CA 1
ATOM 703 C C . SER A 1 87 ? -14.143 -5.010 -8.598 1.00 58.94 87 SER A C 1
ATOM 705 O O . SER A 1 87 ? -15.192 -5.331 -9.151 1.00 58.94 87 SER A O 1
ATOM 707 N N . PHE A 1 88 ? -13.555 -5.790 -7.685 1.00 52.75 88 PHE A N 1
ATOM 708 C CA . PHE A 1 88 ? -14.031 -7.137 -7.353 1.00 52.75 88 PHE A CA 1
ATOM 709 C C . PHE A 1 88 ? -14.898 -7.223 -6.086 1.00 52.75 88 PHE A C 1
ATOM 711 O O . PHE A 1 88 ? -15.483 -8.274 -5.824 1.00 52.75 88 PHE A O 1
ATOM 718 N N . THR A 1 89 ? -15.002 -6.160 -5.278 1.00 47.84 89 THR A N 1
ATOM 719 C CA . THR A 1 89 ? -15.603 -6.257 -3.931 1.00 47.84 89 THR A CA 1
ATOM 720 C C . THR A 1 89 ? -17.103 -5.959 -3.867 1.00 47.84 89 THR A C 1
ATOM 722 O O . THR A 1 89 ? -17.734 -6.290 -2.862 1.00 47.84 89 THR A O 1
ATOM 725 N N . SER A 1 90 ? -17.723 -5.439 -4.932 1.00 47.59 90 SER A N 1
ATOM 726 C CA . SER A 1 90 ? -19.184 -5.281 -4.990 1.00 47.59 90 SER A CA 1
ATOM 727 C C . SER A 1 90 ? -19.850 -6.478 -5.665 1.00 47.59 90 SER A C 1
ATOM 729 O O . SER A 1 90 ? -20.160 -6.471 -6.851 1.00 47.59 90 SER A O 1
ATOM 731 N N . ARG A 1 91 ? -20.139 -7.506 -4.861 1.00 46.88 91 ARG A N 1
ATOM 732 C CA . ARG A 1 91 ? -21.082 -8.586 -5.201 1.00 46.88 91 ARG A CA 1
ATOM 733 C C . ARG A 1 91 ? -22.551 -8.127 -5.269 1.00 46.88 91 ARG A C 1
ATOM 735 O O . ARG A 1 91 ? -23.419 -8.962 -5.488 1.00 46.88 91 ARG A O 1
ATOM 742 N N . SER A 1 92 ? -22.859 -6.838 -5.094 1.00 44.69 92 SER A N 1
ATOM 743 C CA . SER A 1 92 ? -24.225 -6.335 -5.269 1.00 44.69 92 SER A CA 1
ATOM 744 C C . SER A 1 92 ? -24.523 -6.047 -6.749 1.00 44.69 92 SER A C 1
ATOM 746 O O . SER A 1 92 ? -24.356 -4.931 -7.237 1.00 44.69 92 SER A O 1
ATOM 748 N N . ASP A 1 93 ? -24.953 -7.095 -7.445 1.00 40.12 93 ASP A N 1
ATOM 749 C CA . ASP A 1 93 ? -25.943 -7.120 -8.534 1.00 40.12 93 ASP A CA 1
ATOM 750 C C . ASP A 1 93 ? -25.754 -6.355 -9.845 1.00 40.12 93 ASP A C 1
ATOM 752 O O . ASP A 1 93 ? -26.596 -6.515 -10.730 1.00 40.12 93 ASP A O 1
ATOM 756 N N . LYS A 1 94 ? -24.661 -5.628 -10.083 1.00 44.03 94 LYS A N 1
ATOM 757 C CA . LYS A 1 94 ? -24.306 -5.243 -11.460 1.00 44.03 94 LYS A CA 1
ATOM 758 C C . LYS A 1 94 ? -22.797 -5.324 -11.661 1.00 44.03 94 LYS A C 1
ATOM 760 O O . LYS A 1 94 ? -22.084 -4.615 -10.954 1.00 44.03 94 LYS A O 1
ATOM 765 N N . PRO A 1 95 ? -22.286 -6.144 -12.603 1.00 41.31 95 PRO A N 1
ATOM 766 C CA . PRO A 1 95 ? -20.920 -5.960 -13.064 1.00 41.31 95 PRO A CA 1
ATOM 767 C C . PRO A 1 95 ? -20.830 -4.518 -13.561 1.00 41.31 95 PRO A C 1
ATOM 769 O O . PRO A 1 95 ? -21.533 -4.153 -14.506 1.00 41.31 95 PRO A O 1
ATOM 772 N N . LEU A 1 96 ? -20.034 -3.691 -12.876 1.00 44.53 96 LEU A N 1
ATOM 773 C CA . LEU A 1 96 ? -19.633 -2.385 -13.392 1.00 44.53 96 LEU A CA 1
ATOM 774 C C . LEU A 1 96 ? -19.184 -2.628 -14.831 1.00 44.53 96 LEU A C 1
ATOM 776 O O . LEU A 1 96 ? -18.391 -3.542 -15.095 1.00 44.53 96 LEU A O 1
ATOM 780 N N . GLY A 1 97 ? -19.783 -1.903 -15.774 1.00 41.66 97 GLY A N 1
ATOM 781 C CA . GLY A 1 97 ? -19.466 -2.092 -17.181 1.00 41.66 97 GLY A CA 1
ATOM 782 C C . GLY A 1 97 ? -17.958 -1.939 -17.351 1.00 41.66 97 GLY A C 1
ATOM 783 O O . GLY A 1 97 ? -17.358 -1.078 -16.711 1.00 41.66 97 GLY A O 1
ATOM 784 N N . PHE A 1 98 ? -17.334 -2.763 -18.198 1.00 45.69 98 PHE A N 1
ATOM 785 C CA . PHE A 1 98 ? -15.891 -2.699 -18.480 1.00 45.69 98 PHE A CA 1
ATOM 786 C C . PHE A 1 98 ? -15.385 -1.258 -18.677 1.00 45.69 98 PHE A C 1
ATOM 788 O O . PHE A 1 98 ? -14.248 -0.962 -18.334 1.00 45.69 98 PHE A O 1
ATOM 795 N N . THR A 1 99 ? -16.239 -0.362 -19.173 1.00 45.09 99 THR A N 1
ATOM 796 C CA . THR A 1 99 ? -16.026 1.075 -19.356 1.00 45.09 99 THR A CA 1
ATOM 797 C C . THR A 1 99 ? -15.696 1.852 -18.067 1.00 45.09 99 THR A C 1
ATOM 799 O O . THR A 1 99 ? -14.798 2.685 -18.095 1.00 45.09 99 THR A O 1
ATOM 802 N N . GLU A 1 100 ? -16.320 1.556 -16.921 1.00 45.00 100 GLU A N 1
ATOM 803 C CA . GLU A 1 100 ? -16.082 2.268 -15.645 1.00 45.00 100 GLU A CA 1
ATOM 804 C C . GLU A 1 100 ? -14.749 1.864 -14.986 1.00 45.00 100 GLU A C 1
ATOM 806 O O . GLU A 1 100 ? -14.134 2.647 -14.261 1.00 45.00 100 GLU A O 1
ATOM 811 N N . LEU A 1 101 ? -14.234 0.668 -15.302 1.00 47.59 101 LEU A N 1
ATOM 812 C CA . LEU A 1 101 ? -12.886 0.241 -14.902 1.00 47.59 101 LEU A CA 1
ATOM 813 C C . LEU A 1 101 ? -11.787 1.037 -15.613 1.00 47.59 101 LEU A C 1
ATOM 815 O O . LEU A 1 101 ? -10.684 1.164 -15.080 1.00 47.59 101 LEU A O 1
ATOM 819 N N . TYR A 1 102 ? -12.064 1.575 -16.804 1.00 50.50 102 TYR A N 1
ATOM 820 C CA . TYR A 1 102 ? -11.144 2.483 -17.489 1.00 50.50 102 TYR A CA 1
ATOM 821 C C . TYR A 1 102 ? -11.211 3.907 -16.926 1.00 50.50 102 TYR A C 1
ATOM 823 O O . TYR A 1 102 ? -10.182 4.578 -16.912 1.00 50.50 102 TYR A O 1
ATOM 831 N N . ASP A 1 103 ? -12.357 4.331 -16.385 1.00 48.22 103 ASP A N 1
ATOM 832 C CA . ASP A 1 103 ? -12.482 5.631 -15.713 1.00 48.22 103 ASP A CA 1
ATOM 833 C C . ASP A 1 103 ? -11.850 5.637 -14.317 1.00 48.22 103 ASP A C 1
ATOM 835 O O . ASP A 1 103 ? -11.249 6.632 -13.940 1.00 48.22 103 ASP A O 1
ATOM 839 N N . LEU A 1 104 ? -11.866 4.527 -13.567 1.00 49.56 104 LEU A N 1
ATOM 840 C CA . LEU A 1 104 ? -11.096 4.394 -12.311 1.00 49.56 104 LEU A CA 1
ATOM 841 C C . LEU A 1 104 ? -9.591 4.171 -12.532 1.00 49.56 104 LEU A C 1
ATOM 843 O O . LEU A 1 104 ? -8.792 4.425 -11.630 1.00 49.56 104 LEU A O 1
ATOM 847 N N . LYS A 1 105 ? -9.191 3.762 -13.744 1.00 52.72 105 LYS A N 1
ATOM 848 C CA . LYS A 1 105 ? -7.819 3.949 -14.243 1.00 52.72 105 LYS A CA 1
ATOM 849 C C . LYS A 1 105 ? -7.519 5.416 -14.564 1.00 52.72 105 LYS A C 1
ATOM 851 O O . LYS A 1 105 ? -6.447 5.668 -15.122 1.00 52.72 105 LYS A O 1
ATOM 856 N N . SER A 1 106 ?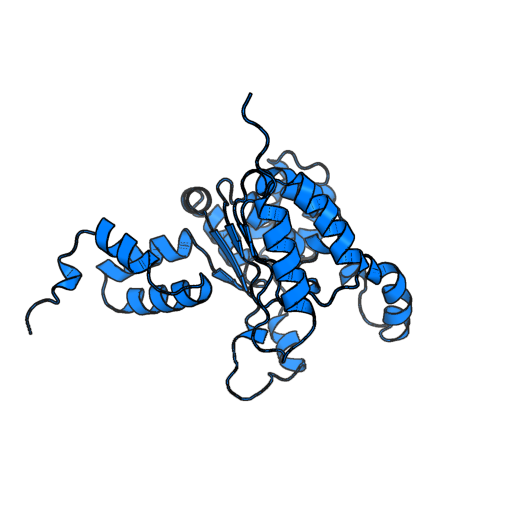 -8.412 6.364 -14.222 1.00 53.88 106 SER A N 1
ATOM 857 C CA . SER A 1 106 ? -8.102 7.791 -14.094 1.00 53.88 106 SER A CA 1
ATOM 858 C C . SER A 1 106 ? -6.697 7.889 -13.539 1.00 53.88 106 SER A C 1
ATOM 860 O O . SER A 1 106 ? -6.436 7.382 -12.443 1.00 53.88 106 SER A O 1
ATOM 862 N N . LYS A 1 107 ? -5.801 8.378 -14.398 1.00 66.44 107 LYS A N 1
ATOM 863 C CA . LYS A 1 107 ? -4.361 8.191 -14.287 1.00 66.44 107 LYS A CA 1
ATOM 864 C C . LYS A 1 107 ? -3.936 8.404 -12.843 1.00 66.44 107 LYS A C 1
ATOM 866 O O . LYS A 1 107 ? -4.337 9.381 -12.216 1.00 66.44 107 LYS A O 1
ATOM 871 N N . LEU A 1 108 ? -3.132 7.487 -12.317 1.00 76.81 108 LEU A N 1
ATOM 872 C CA . LEU A 1 108 ? -2.289 7.843 -11.190 1.00 76.81 108 LEU A CA 1
ATOM 873 C C . LEU A 1 108 ? -1.548 9.111 -11.644 1.00 76.81 108 LEU A C 1
ATOM 875 O O . LEU A 1 108 ? -0.900 9.084 -12.679 1.00 76.81 108 LEU A O 1
ATOM 879 N N . VAL A 1 109 ? -1.792 10.246 -10.996 1.00 85.88 109 VAL A N 1
ATOM 880 C CA . VAL A 1 109 ? -1.135 11.514 -11.326 1.00 85.88 109 VAL A CA 1
ATOM 881 C C . VAL A 1 109 ? -0.392 11.918 -10.076 1.00 85.88 109 VAL A C 1
ATOM 883 O O . VAL A 1 109 ? -1.007 12.288 -9.074 1.00 85.88 109 VAL A O 1
ATOM 886 N N . LEU A 1 110 ? 0.930 11.807 -10.116 1.00 89.81 110 LEU A N 1
ATOM 887 C CA . LEU A 1 110 ? 1.768 12.315 -9.046 1.00 89.81 110 LEU A CA 1
ATOM 888 C C . LEU A 1 110 ? 1.972 13.811 -9.278 1.00 89.81 110 LEU A C 1
ATOM 890 O O . LEU A 1 110 ? 2.389 14.239 -10.356 1.00 89.81 110 LEU A O 1
ATOM 894 N N . ASP A 1 111 ? 1.705 14.619 -8.257 1.00 94.00 111 ASP A N 1
ATOM 895 C CA . ASP A 1 111 ? 2.101 16.021 -8.297 1.00 94.00 111 ASP A CA 1
ATOM 896 C C . ASP A 1 111 ? 3.634 16.142 -8.298 1.00 94.00 111 ASP A C 1
ATOM 898 O O . ASP A 1 111 ? 4.359 15.260 -7.827 1.00 94.00 111 ASP A O 1
ATOM 902 N N . SER A 1 112 ? 4.139 17.261 -8.815 1.00 95.56 112 SER A N 1
ATOM 903 C CA . SER A 1 112 ? 5.579 17.505 -8.930 1.00 95.56 112 SER A CA 1
ATOM 904 C C . SER A 1 112 ? 6.307 17.482 -7.581 1.00 95.56 112 SER A C 1
ATOM 906 O O . SER A 1 112 ? 7.461 17.055 -7.525 1.00 95.56 112 SER A O 1
ATOM 908 N N . GLY A 1 113 ? 5.642 17.888 -6.494 1.00 96.94 113 GLY A N 1
ATOM 909 C CA . GLY A 1 113 ? 6.202 17.863 -5.145 1.00 96.94 113 GLY A CA 1
ATOM 910 C C . GLY A 1 113 ? 6.426 16.437 -4.650 1.00 96.94 113 GLY A C 1
ATOM 911 O O . GLY A 1 113 ? 7.522 16.102 -4.199 1.00 96.94 113 GLY A O 1
ATOM 912 N N . LEU A 1 114 ? 5.423 15.569 -4.791 1.00 96.62 114 LEU A N 1
ATOM 913 C CA . LEU A 1 114 ? 5.550 14.153 -4.451 1.00 96.62 114 LEU A CA 1
ATOM 914 C C . LEU A 1 114 ? 6.563 13.433 -5.353 1.00 96.62 114 LEU A C 1
ATOM 916 O O . LEU A 1 114 ? 7.354 12.638 -4.841 1.00 96.62 114 LEU A O 1
ATOM 920 N N . LYS A 1 115 ? 6.599 13.733 -6.664 1.00 97.06 115 LYS A N 1
ATOM 921 C CA . LYS A 1 115 ? 7.625 13.187 -7.577 1.00 97.06 115 LYS A CA 1
ATOM 922 C C . LYS A 1 115 ? 9.032 13.542 -7.095 1.00 97.06 115 LYS A C 1
ATOM 924 O O . LYS A 1 115 ? 9.877 12.656 -6.998 1.00 97.06 115 LYS A O 1
ATOM 929 N N . ALA A 1 116 ? 9.278 14.799 -6.720 1.00 97.94 116 ALA A N 1
ATOM 930 C CA . ALA A 1 116 ? 10.582 15.231 -6.217 1.00 97.94 116 ALA A CA 1
ATOM 931 C C . ALA A 1 116 ? 11.003 14.470 -4.945 1.00 97.94 116 ALA A C 1
ATOM 933 O O . ALA A 1 116 ? 12.137 13.997 -4.862 1.00 97.94 116 ALA A O 1
ATOM 934 N N . GLN A 1 117 ? 10.081 14.278 -3.994 1.00 98.12 117 GLN A N 1
ATOM 935 C CA . GLN A 1 117 ? 10.337 13.489 -2.781 1.00 98.12 117 GLN A CA 1
ATOM 936 C C . GLN A 1 117 ? 10.649 12.020 -3.101 1.00 98.12 117 GLN A C 1
ATOM 938 O O . GLN A 1 117 ? 11.599 11.449 -2.568 1.00 98.12 117 GLN A O 1
ATOM 943 N N . CYS A 1 118 ? 9.899 11.421 -4.029 1.00 97.19 118 CYS A N 1
ATOM 944 C CA . CYS A 1 118 ? 10.137 10.060 -4.504 1.00 97.19 118 CYS A CA 1
ATOM 945 C C . CYS A 1 118 ? 11.520 9.906 -5.159 1.00 97.19 118 CYS A C 1
ATOM 947 O O . CYS A 1 118 ? 12.230 8.935 -4.891 1.00 97.19 118 CYS A O 1
ATOM 949 N N . VAL A 1 119 ? 11.923 10.866 -5.995 1.00 97.25 119 VAL A N 1
ATOM 950 C CA . VAL A 1 119 ? 13.240 10.876 -6.650 1.00 97.25 119 VAL A CA 1
ATOM 951 C C . VAL A 1 119 ? 14.361 10.964 -5.616 1.00 97.25 119 VAL A C 1
ATOM 953 O O . VAL A 1 119 ? 15.332 10.211 -5.707 1.00 97.25 119 VAL A O 1
ATOM 956 N N . GLU A 1 120 ? 14.226 11.834 -4.616 1.00 97.88 120 GLU A N 1
ATOM 957 C CA . GLU A 1 120 ? 15.223 11.961 -3.550 1.00 97.88 120 GLU A CA 1
ATOM 958 C C . GLU A 1 120 ? 15.316 10.684 -2.709 1.00 97.88 120 GLU A C 1
ATOM 960 O O . GLU A 1 120 ? 16.408 10.169 -2.447 1.00 97.88 120 GLU A O 1
ATOM 965 N N . PHE A 1 121 ? 14.169 10.083 -2.393 1.00 96.56 121 PHE A N 1
ATOM 966 C CA . PHE A 1 121 ? 14.116 8.787 -1.736 1.00 96.56 121 PHE A CA 1
ATOM 967 C C . PHE A 1 121 ? 14.860 7.708 -2.540 1.00 96.56 121 PHE A C 1
ATOM 969 O O . PHE A 1 121 ? 15.736 7.042 -1.987 1.00 96.56 121 PHE A O 1
ATOM 976 N N . ILE A 1 122 ? 14.601 7.570 -3.846 1.00 94.81 122 ILE A N 1
ATOM 977 C CA . ILE A 1 122 ? 15.301 6.604 -4.716 1.00 94.81 122 ILE A CA 1
ATOM 978 C C . ILE A 1 122 ? 16.811 6.863 -4.727 1.00 94.81 122 ILE A C 1
ATOM 980 O O . ILE A 1 122 ? 17.610 5.926 -4.636 1.00 94.81 122 ILE A O 1
ATOM 984 N N . ARG A 1 123 ? 17.225 8.133 -4.814 1.00 95.56 123 ARG A N 1
ATOM 985 C CA . ARG A 1 123 ? 18.642 8.518 -4.789 1.00 95.56 123 ARG A CA 1
ATOM 986 C C . ARG A 1 123 ? 19.318 8.127 -3.480 1.00 95.56 123 ARG A C 1
ATOM 988 O O . ARG A 1 123 ? 20.453 7.651 -3.540 1.00 95.56 123 ARG A O 1
ATOM 995 N N . SER A 1 124 ? 18.623 8.230 -2.349 1.00 95.19 124 SER A N 1
ATOM 996 C CA . SER A 1 124 ? 19.146 7.848 -1.030 1.00 95.19 124 SER A CA 1
ATOM 997 C C . SER A 1 124 ? 19.339 6.334 -0.846 1.00 95.19 124 SER A C 1
ATOM 999 O O . SER A 1 124 ? 20.178 5.900 -0.055 1.00 95.19 124 SER A O 1
ATOM 1001 N N . LYS A 1 125 ? 18.585 5.499 -1.574 1.00 91.75 125 LYS A N 1
ATOM 1002 C CA . LYS A 1 125 ? 18.632 4.037 -1.427 1.00 91.75 125 LYS A CA 1
ATOM 1003 C C . LYS A 1 125 ? 19.761 3.407 -2.244 1.00 91.75 125 LYS A C 1
ATOM 1005 O O . LYS A 1 125 ? 20.210 3.934 -3.263 1.00 91.75 125 LYS A O 1
ATOM 1010 N N . LYS A 1 126 ? 20.220 2.230 -1.814 1.00 90.19 126 LYS A N 1
ATOM 1011 C CA . LYS A 1 126 ? 21.183 1.395 -2.553 1.00 90.19 126 LYS A CA 1
ATOM 1012 C C . LYS A 1 126 ? 20.446 0.518 -3.575 1.00 90.19 126 LYS A C 1
ATOM 1014 O O . LYS A 1 126 ? 20.355 -0.685 -3.400 1.00 90.19 126 LYS A O 1
ATOM 1019 N N . ILE A 1 127 ? 19.880 1.158 -4.595 1.00 85.75 127 ILE A N 1
ATOM 1020 C CA . ILE A 1 127 ? 19.139 0.534 -5.704 1.00 85.75 127 ILE A CA 1
ATOM 1021 C C . ILE A 1 127 ? 20.041 0.559 -6.942 1.00 85.75 127 ILE A C 1
ATOM 1023 O O . ILE A 1 127 ? 20.648 1.602 -7.206 1.00 85.75 127 ILE A O 1
ATOM 1027 N N . MET A 1 128 ? 20.150 -0.543 -7.693 1.00 85.94 128 MET A N 1
ATOM 1028 C CA . MET A 1 128 ? 21.023 -0.580 -8.877 1.00 85.94 128 MET A CA 1
ATOM 1029 C C . MET A 1 128 ? 20.426 0.210 -10.043 1.00 85.94 128 MET A C 1
ATOM 1031 O O . MET A 1 128 ? 21.141 0.902 -10.765 1.00 85.94 128 MET A O 1
ATOM 1035 N N . SER A 1 129 ? 19.103 0.187 -10.186 1.00 87.75 129 SER A N 1
ATOM 1036 C CA . SER A 1 129 ? 18.433 0.676 -11.392 1.00 87.75 129 SER A CA 1
ATOM 1037 C C . SER A 1 129 ? 17.694 2.001 -11.208 1.00 87.75 129 SER A C 1
ATOM 1039 O O . SER A 1 129 ? 16.605 2.204 -11.748 1.00 87.75 129 SER A O 1
ATOM 1041 N N . LYS A 1 130 ? 18.299 2.942 -10.471 1.00 91.06 130 LYS A N 1
ATOM 1042 C CA . LYS A 1 130 ? 17.695 4.250 -10.132 1.00 91.06 130 LYS A CA 1
ATOM 1043 C C . LYS A 1 130 ? 17.151 5.011 -11.340 1.00 91.06 130 LYS A C 1
ATOM 1045 O O . LYS A 1 130 ? 16.088 5.610 -11.245 1.00 91.06 130 LYS A O 1
ATOM 1050 N N . VAL A 1 131 ? 17.866 4.982 -12.467 1.00 91.31 131 VAL A N 1
ATOM 1051 C CA . VAL A 1 131 ? 17.473 5.690 -13.699 1.00 91.31 131 VAL A CA 1
ATOM 1052 C C . VAL A 1 131 ? 16.104 5.215 -14.191 1.00 91.31 131 VAL A C 1
ATOM 1054 O O . VAL A 1 131 ? 15.239 6.033 -14.481 1.00 91.31 131 VAL A O 1
ATOM 1057 N N . ILE A 1 132 ? 15.884 3.899 -14.206 1.00 88.69 132 ILE A N 1
ATOM 1058 C CA . ILE A 1 132 ? 14.639 3.291 -14.686 1.00 88.69 132 ILE A CA 1
ATOM 1059 C C . ILE A 1 132 ? 13.486 3.602 -13.735 1.00 88.69 132 ILE A C 1
ATOM 1061 O O . ILE A 1 132 ? 12.373 3.862 -14.184 1.00 88.69 132 ILE A O 1
ATOM 1065 N N . TRP A 1 133 ? 13.740 3.611 -12.427 1.00 90.06 133 TRP A N 1
ATOM 1066 C CA . TRP A 1 133 ? 12.733 4.003 -11.444 1.00 90.06 133 TRP A CA 1
ATOM 1067 C C . TRP A 1 133 ? 12.295 5.458 -11.615 1.00 90.06 133 TRP A C 1
ATOM 1069 O O . TRP A 1 133 ? 11.100 5.734 -11.597 1.00 90.06 133 TRP A O 1
ATOM 1079 N N . ILE A 1 134 ? 13.252 6.375 -11.796 1.00 93.12 134 ILE A N 1
ATOM 1080 C CA . ILE A 1 134 ? 12.972 7.804 -11.988 1.00 93.12 134 ILE A CA 1
ATOM 1081 C C . ILE A 1 134 ? 12.185 8.020 -13.284 1.00 93.12 134 ILE A C 1
ATOM 1083 O O . ILE A 1 134 ? 11.150 8.670 -13.248 1.00 93.12 134 ILE A O 1
ATOM 1087 N N . GLN A 1 135 ? 12.600 7.398 -14.390 1.00 91.38 135 GLN A N 1
ATOM 1088 C CA . GLN A 1 135 ? 11.869 7.488 -15.657 1.00 91.38 135 GLN A CA 1
ATOM 1089 C C . GLN A 1 135 ? 10.420 6.997 -15.515 1.00 91.38 135 GLN A C 1
ATOM 1091 O O . GLN A 1 135 ? 9.482 7.669 -15.921 1.00 91.38 135 GLN A O 1
ATOM 1096 N N . ASN A 1 136 ? 10.218 5.850 -14.867 1.00 89.19 136 ASN A N 1
ATOM 1097 C CA . ASN A 1 136 ? 8.874 5.329 -14.639 1.00 89.19 136 ASN A CA 1
ATOM 1098 C C . ASN A 1 136 ? 8.040 6.208 -13.691 1.00 89.19 136 ASN A C 1
ATOM 1100 O O . ASN A 1 136 ? 6.819 6.211 -13.800 1.00 89.19 136 ASN A O 1
ATOM 1104 N N . LEU A 1 137 ? 8.656 6.930 -12.751 1.00 91.69 137 LEU A N 1
ATOM 1105 C CA . LEU A 1 137 ? 7.946 7.933 -11.951 1.00 91.69 137 LEU A CA 1
ATOM 1106 C C . LEU A 1 137 ? 7.524 9.142 -12.780 1.00 91.69 137 LEU A C 1
ATOM 1108 O O . LEU A 1 137 ? 6.430 9.669 -12.568 1.00 91.69 137 LEU A O 1
ATOM 1112 N N . ASP A 1 138 ? 8.369 9.578 -13.712 1.00 91.88 138 ASP A N 1
ATOM 1113 C CA . ASP A 1 138 ? 8.025 10.656 -14.637 1.00 91.88 138 ASP A CA 1
ATOM 1114 C C . ASP A 1 138 ? 6.803 10.264 -15.480 1.00 91.88 138 ASP A C 1
ATOM 1116 O O . ASP A 1 138 ? 5.890 11.080 -15.620 1.00 91.88 138 ASP A O 1
ATOM 1120 N N . ASP A 1 139 ? 6.719 8.989 -15.873 1.00 88.88 139 ASP A N 1
ATOM 1121 C CA . ASP A 1 139 ? 5.587 8.373 -16.580 1.00 88.88 139 ASP A CA 1
ATOM 1122 C C . ASP A 1 139 ? 4.382 8.015 -15.679 1.00 88.88 139 ASP A C 1
ATOM 1124 O O . ASP A 1 139 ? 3.438 7.363 -16.131 1.00 88.88 139 ASP A O 1
ATOM 1128 N N . ASP A 1 140 ? 4.399 8.407 -14.399 1.00 89.94 140 ASP A N 1
ATOM 1129 C CA . ASP A 1 140 ? 3.345 8.104 -13.420 1.00 89.94 140 ASP A CA 1
ATOM 1130 C C . ASP A 1 140 ? 3.026 6.596 -13.301 1.00 89.94 140 ASP A C 1
ATOM 1132 O O . ASP A 1 140 ? 1.887 6.152 -13.113 1.00 89.94 140 ASP A O 1
ATOM 1136 N N . SER A 1 141 ? 4.063 5.765 -13.407 1.00 86.94 141 SER A N 1
ATOM 1137 C CA . SER A 1 141 ? 3.940 4.315 -13.352 1.00 86.94 141 SER A CA 1
ATOM 1138 C C . SER A 1 141 ? 3.463 3.845 -11.978 1.00 86.94 141 SER A C 1
ATOM 1140 O O . SER A 1 141 ? 4.122 4.038 -10.949 1.00 86.94 141 SER A O 1
ATOM 1142 N N . LEU A 1 142 ? 2.350 3.105 -11.973 1.00 85.94 142 LEU A N 1
ATOM 1143 C CA . LEU A 1 142 ? 1.838 2.412 -10.787 1.00 85.94 142 LEU A CA 1
ATOM 1144 C C . LEU A 1 142 ? 2.900 1.487 -10.169 1.00 85.94 142 LEU A C 1
ATOM 1146 O O . LEU A 1 142 ? 2.961 1.331 -8.951 1.00 85.94 142 LEU A O 1
ATOM 1150 N N . SER A 1 143 ? 3.764 0.900 -10.997 1.00 83.81 143 SER A N 1
ATOM 1151 C CA . SER A 1 143 ? 4.804 -0.025 -10.543 1.00 83.81 143 SER A CA 1
ATOM 1152 C C . SER A 1 143 ? 5.865 0.679 -9.719 1.00 83.81 143 SER A C 1
ATOM 1154 O O . SER A 1 143 ? 6.204 0.188 -8.647 1.00 83.81 143 SER A O 1
ATOM 1156 N N . ALA A 1 144 ? 6.328 1.844 -10.181 1.00 88.75 144 ALA A N 1
ATOM 1157 C CA . ALA A 1 144 ? 7.267 2.674 -9.436 1.00 88.75 144 ALA A CA 1
ATOM 1158 C C . ALA A 1 144 ? 6.653 3.145 -8.107 1.00 88.75 144 ALA A C 1
ATOM 1160 O O . ALA A 1 144 ? 7.316 3.108 -7.075 1.00 88.75 144 ALA A O 1
ATOM 1161 N N . CYS A 1 145 ? 5.361 3.489 -8.092 1.00 91.38 145 CYS A N 1
ATOM 1162 C CA . CYS A 1 145 ? 4.664 3.851 -6.855 1.00 91.38 145 CYS A CA 1
ATOM 1163 C C . CYS A 1 145 ? 4.592 2.686 -5.863 1.00 91.38 145 CYS A C 1
ATOM 1165 O O . CYS A 1 145 ? 4.975 2.837 -4.706 1.00 91.38 145 CYS A O 1
ATOM 1167 N N . MET A 1 146 ? 4.144 1.505 -6.296 1.00 90.50 146 MET A N 1
ATOM 1168 C CA . MET A 1 146 ? 4.093 0.324 -5.426 1.00 90.50 146 MET A CA 1
ATOM 1169 C C . MET A 1 146 ? 5.479 -0.062 -4.913 1.00 90.50 146 MET A C 1
ATOM 1171 O O . MET A 1 146 ? 5.637 -0.380 -3.738 1.00 90.50 146 MET A O 1
ATOM 1175 N N . ALA A 1 147 ? 6.481 0.009 -5.784 1.00 90.06 147 ALA A N 1
ATOM 1176 C CA . ALA A 1 147 ? 7.875 -0.209 -5.453 1.00 90.06 147 ALA A CA 1
ATOM 1177 C C . ALA A 1 147 ? 8.344 0.714 -4.313 1.00 90.06 147 ALA A C 1
ATOM 1179 O O . ALA A 1 147 ? 8.851 0.249 -3.290 1.00 90.06 147 ALA A O 1
ATOM 1180 N N . ILE A 1 148 ? 8.112 2.018 -4.453 1.00 93.69 148 ILE A N 1
ATOM 1181 C CA . ILE A 1 148 ? 8.465 3.014 -3.437 1.00 93.69 148 ILE A CA 1
ATOM 1182 C C . ILE A 1 148 ? 7.698 2.779 -2.144 1.00 93.69 148 ILE A C 1
ATOM 1184 O O . ILE A 1 148 ? 8.304 2.806 -1.076 1.00 93.69 148 ILE A O 1
ATOM 1188 N N . LEU A 1 149 ? 6.397 2.492 -2.229 1.00 94.94 149 LEU A N 1
ATOM 1189 C CA . LEU A 1 149 ? 5.589 2.177 -1.058 1.00 94.94 149 LEU A CA 1
ATOM 1190 C C . LEU A 1 149 ? 6.177 0.991 -0.286 1.00 94.94 149 LEU A C 1
ATOM 1192 O O . LEU A 1 149 ? 6.357 1.086 0.920 1.00 94.94 149 LEU A O 1
ATOM 1196 N N . LEU A 1 150 ? 6.529 -0.104 -0.960 1.00 93.44 150 LEU A N 1
ATOM 1197 C CA . LEU A 1 150 ? 7.145 -1.258 -0.301 1.00 93.44 150 LEU A CA 1
ATOM 1198 C C . LEU A 1 150 ? 8.513 -0.911 0.305 1.00 93.44 150 LEU A C 1
ATOM 1200 O O . LEU A 1 150 ? 8.813 -1.325 1.423 1.00 93.44 150 LEU A O 1
ATOM 1204 N N . ALA A 1 151 ? 9.323 -0.111 -0.390 1.00 92.88 151 ALA A N 1
ATOM 1205 C CA . ALA A 1 151 ? 10.623 0.338 0.104 1.00 92.88 151 ALA A CA 1
ATOM 1206 C C . ALA A 1 151 ? 10.528 1.305 1.304 1.00 92.88 151 ALA A C 1
ATOM 1208 O O . ALA A 1 151 ? 11.482 1.405 2.084 1.00 92.88 151 ALA A O 1
ATOM 1209 N N . LEU A 1 152 ? 9.404 2.014 1.459 1.00 95.19 152 LEU A N 1
ATOM 1210 C CA . LEU A 1 152 ? 9.114 2.895 2.595 1.00 95.19 152 LEU A CA 1
ATOM 1211 C C . LEU A 1 152 ? 8.741 2.138 3.872 1.00 95.19 152 LEU A C 1
ATOM 1213 O O . LEU A 1 152 ? 8.775 2.740 4.939 1.00 95.19 152 LEU A O 1
ATOM 1217 N N . LEU A 1 153 ? 8.406 0.847 3.792 1.00 95.62 153 LEU A N 1
ATOM 1218 C CA . LEU A 1 153 ? 7.896 0.065 4.921 1.00 95.62 153 LEU A CA 1
ATOM 1219 C C . LEU A 1 153 ? 8.963 -0.909 5.454 1.00 95.62 153 LEU A C 1
ATOM 1221 O O . LEU A 1 153 ? 8.930 -2.105 5.151 1.00 95.62 153 LEU A O 1
ATOM 1225 N N . PRO A 1 154 ? 9.924 -0.447 6.279 1.00 94.19 154 PRO A N 1
ATOM 1226 C CA . PRO A 1 154 ? 11.077 -1.253 6.684 1.00 94.19 154 PRO A CA 1
ATOM 1227 C C . PRO A 1 154 ? 10.717 -2.452 7.567 1.00 94.19 154 PRO A C 1
ATOM 1229 O O . PRO A 1 154 ? 11.518 -3.386 7.654 1.00 94.19 154 PRO A O 1
ATOM 1232 N N . ASN A 1 155 ? 9.548 -2.419 8.214 1.00 95.00 155 ASN A N 1
ATOM 1233 C CA . ASN A 1 155 ? 9.059 -3.429 9.153 1.00 95.00 155 ASN A CA 1
ATOM 1234 C C . ASN A 1 155 ? 7.851 -4.204 8.609 1.00 95.00 155 ASN A C 1
ATOM 1236 O O . ASN A 1 155 ? 7.115 -4.820 9.384 1.00 95.00 155 ASN A O 1
ATOM 1240 N N . LEU A 1 156 ? 7.639 -4.185 7.289 1.00 95.44 156 LEU A N 1
ATOM 1241 C CA . LEU A 1 156 ? 6.566 -4.939 6.659 1.00 95.44 156 LEU A CA 1
ATOM 1242 C C . LEU A 1 156 ? 6.772 -6.445 6.876 1.00 95.44 156 LEU A C 1
ATOM 1244 O O . LEU A 1 156 ? 7.784 -7.012 6.472 1.00 95.44 156 LEU A O 1
ATOM 1248 N N . ARG A 1 157 ? 5.792 -7.091 7.513 1.00 93.94 157 ARG A N 1
ATOM 1249 C CA . ARG A 1 157 ? 5.784 -8.533 7.808 1.00 93.94 157 ARG A CA 1
ATOM 1250 C C . ARG A 1 157 ? 4.696 -9.282 7.057 1.00 93.94 157 ARG A C 1
ATOM 1252 O O . ARG A 1 157 ? 4.826 -10.486 6.861 1.00 93.94 157 ARG A O 1
ATOM 1259 N N . ALA A 1 158 ? 3.623 -8.606 6.662 1.00 93.00 158 ALA A N 1
ATOM 1260 C CA . ALA A 1 158 ? 2.550 -9.221 5.901 1.00 93.00 158 ALA A CA 1
ATOM 1261 C C . ALA A 1 158 ? 2.144 -8.343 4.721 1.00 93.00 158 ALA A C 1
ATOM 1263 O O . ALA A 1 158 ? 1.810 -7.174 4.906 1.00 93.00 158 ALA A O 1
ATOM 1264 N N . LEU A 1 159 ? 2.149 -8.920 3.525 1.00 93.12 159 LEU A N 1
ATOM 1265 C CA . LEU A 1 159 ? 1.669 -8.269 2.314 1.00 93.12 159 LEU A CA 1
ATOM 1266 C C . LEU A 1 159 ? 0.478 -9.053 1.772 1.00 93.12 159 LEU A C 1
ATOM 1268 O O . LEU A 1 159 ? 0.602 -10.233 1.448 1.00 93.12 159 LEU A O 1
ATOM 1272 N N . TYR A 1 160 ? -0.668 -8.389 1.686 1.00 91.56 160 TYR A N 1
ATOM 1273 C CA . TYR A 1 160 ? -1.906 -8.960 1.186 1.00 91.56 160 TYR A CA 1
ATOM 1274 C C . TYR A 1 160 ? -2.274 -8.304 -0.137 1.00 91.56 160 TYR A C 1
ATOM 1276 O O . TYR A 1 160 ? -2.345 -7.082 -0.235 1.00 91.56 160 TYR A O 1
ATOM 1284 N N . MET A 1 161 ? -2.488 -9.106 -1.171 1.00 88.50 161 MET A N 1
ATOM 1285 C CA . MET A 1 161 ? -2.841 -8.601 -2.501 1.00 88.50 161 MET A CA 1
ATOM 1286 C C . MET A 1 161 ? -4.302 -8.851 -2.871 1.00 88.50 161 MET A C 1
ATOM 1288 O O . MET A 1 161 ? -4.747 -8.433 -3.935 1.00 88.50 161 MET A O 1
ATOM 1292 N N . GLY A 1 162 ? -5.052 -9.511 -1.987 1.00 81.06 162 GLY A N 1
ATOM 1293 C CA . GLY A 1 162 ? -6.500 -9.634 -2.054 1.00 81.06 162 GLY A CA 1
ATOM 1294 C C . GLY A 1 162 ? -7.040 -10.226 -3.358 1.00 81.06 162 GLY A C 1
ATOM 1295 O O . GLY A 1 162 ? -6.398 -11.006 -4.068 1.00 81.06 162 GLY A O 1
ATOM 1296 N N . ALA A 1 163 ? -8.273 -9.841 -3.684 1.00 78.19 163 ALA A N 1
ATOM 1297 C CA . ALA A 1 163 ? -9.008 -10.308 -4.858 1.00 78.19 163 ALA A CA 1
ATOM 1298 C C . ALA A 1 163 ? -8.629 -9.564 -6.147 1.00 78.19 163 ALA A C 1
ATOM 1300 O O . ALA A 1 163 ? -9.497 -9.146 -6.903 1.00 78.19 163 ALA A O 1
ATOM 1301 N N . ASN A 1 164 ? -7.334 -9.392 -6.385 1.00 80.94 164 ASN A N 1
ATOM 1302 C CA . ASN A 1 164 ? -6.824 -8.650 -7.531 1.00 80.94 164 ASN A CA 1
ATOM 1303 C C . ASN A 1 164 ? -6.380 -9.600 -8.648 1.00 80.94 164 ASN A C 1
ATOM 1305 O O . ASN A 1 164 ? -6.218 -10.810 -8.444 1.00 80.94 164 ASN A O 1
ATOM 1309 N N . SER A 1 165 ? -6.139 -9.045 -9.834 1.00 77.62 165 SER A N 1
ATOM 1310 C CA . SER A 1 165 ? -5.487 -9.786 -10.917 1.00 77.62 165 SER A CA 1
ATOM 1311 C C . SER A 1 165 ? -3.973 -9.629 -10.801 1.00 77.62 165 SER A C 1
ATOM 1313 O O . SER A 1 165 ? -3.469 -8.526 -10.601 1.00 77.62 165 SER A O 1
ATOM 1315 N N . ILE A 1 166 ? -3.211 -10.710 -11.005 1.00 77.06 166 ILE A N 1
ATOM 1316 C CA . ILE A 1 166 ? -1.737 -10.643 -11.022 1.00 77.06 166 ILE A CA 1
ATOM 1317 C C . ILE A 1 166 ? -1.211 -9.599 -12.020 1.00 77.06 166 ILE A C 1
ATOM 1319 O O . ILE A 1 166 ? -0.189 -8.963 -11.786 1.00 77.06 166 ILE A O 1
ATOM 1323 N N . ASN A 1 167 ? -1.946 -9.364 -13.110 1.00 72.19 167 ASN A N 1
ATOM 1324 C CA . ASN A 1 167 ? -1.574 -8.389 -14.133 1.00 72.19 167 ASN A CA 1
ATOM 1325 C C . ASN A 1 167 ? -1.606 -6.936 -13.631 1.00 72.19 167 ASN A C 1
ATOM 1327 O O . ASN A 1 167 ? -1.113 -6.049 -14.320 1.00 72.19 167 ASN A O 1
ATOM 1331 N N . GLU A 1 168 ? -2.207 -6.695 -12.467 1.00 77.56 168 GLU A N 1
ATOM 1332 C CA . GLU A 1 168 ? -2.283 -5.389 -11.804 1.00 77.56 168 GLU A CA 1
ATOM 1333 C C . GLU A 1 168 ? -1.053 -5.113 -10.936 1.00 77.56 168 GLU A C 1
ATOM 1335 O O . GLU A 1 168 ? -0.895 -4.008 -10.424 1.00 77.56 168 GLU A O 1
ATOM 1340 N N . TYR A 1 169 ? -0.165 -6.103 -10.814 1.00 78.94 169 TYR A N 1
ATOM 1341 C CA . TYR A 1 169 ? 1.095 -6.040 -10.089 1.00 78.94 169 TYR A CA 1
ATOM 1342 C C . TYR A 1 169 ? 2.247 -6.253 -11.059 1.00 78.94 169 TYR A C 1
ATOM 1344 O O . TYR A 1 169 ? 2.772 -7.363 -11.176 1.00 78.94 169 TYR A O 1
ATOM 1352 N N . PRO A 1 170 ? 2.677 -5.216 -11.787 1.00 66.38 170 PRO A N 1
ATOM 1353 C CA . PRO A 1 170 ? 3.609 -5.429 -12.878 1.00 66.38 170 PRO A CA 1
ATOM 1354 C C . PRO A 1 170 ? 5.025 -5.782 -12.415 1.00 66.38 170 PRO A C 1
ATOM 1356 O O . PRO A 1 170 ? 5.796 -6.328 -13.197 1.00 66.38 170 PRO A O 1
ATOM 1359 N N . PHE A 1 171 ? 5.347 -5.606 -11.127 1.00 72.38 171 PHE A N 1
ATOM 1360 C CA . PHE A 1 171 ? 6.554 -6.193 -10.532 1.00 72.38 171 PHE A CA 1
ATOM 1361 C C . PHE A 1 171 ? 6.529 -7.734 -10.515 1.00 72.38 171 PHE A C 1
ATOM 1363 O O . PHE A 1 171 ? 7.581 -8.355 -10.403 1.00 72.38 171 PHE A O 1
ATOM 1370 N N . PHE A 1 172 ? 5.366 -8.373 -10.694 1.00 72.94 172 PHE A N 1
ATOM 1371 C CA . PHE A 1 172 ? 5.274 -9.802 -10.993 1.00 72.94 172 PHE A CA 1
ATOM 1372 C C . PHE A 1 172 ? 5.325 -10.131 -12.490 1.00 72.94 172 PHE A C 1
ATOM 1374 O O . PHE A 1 172 ? 5.179 -11.298 -12.865 1.00 72.94 172 PHE A O 1
ATOM 1381 N N . GLY A 1 173 ? 5.548 -9.145 -13.364 1.00 64.19 173 GLY A N 1
ATOM 1382 C CA . GLY A 1 173 ? 5.652 -9.349 -14.811 1.00 64.19 173 GLY A CA 1
ATOM 1383 C C . GLY A 1 173 ? 6.639 -10.464 -15.164 1.00 64.19 173 GLY A C 1
ATOM 1384 O O . GLY A 1 173 ? 6.340 -11.300 -16.020 1.00 64.19 173 GLY A O 1
ATOM 1385 N N . ALA A 1 174 ? 7.715 -10.571 -14.378 1.00 61.06 174 ALA A N 1
ATOM 1386 C CA . ALA A 1 174 ? 8.720 -11.622 -14.453 1.00 61.06 174 ALA A CA 1
ATOM 1387 C C . ALA A 1 174 ? 8.175 -13.054 -14.447 1.00 61.06 174 ALA A C 1
ATOM 1389 O O . ALA A 1 174 ? 8.726 -13.950 -15.081 1.00 61.06 174 ALA A O 1
ATOM 1390 N N . PHE A 1 175 ? 7.082 -13.267 -13.727 1.00 61.75 175 PHE A N 1
ATOM 1391 C CA . PHE A 1 175 ? 6.484 -14.578 -13.510 1.00 61.75 175 PHE A CA 1
ATOM 1392 C C . PHE A 1 175 ? 5.385 -14.887 -14.523 1.00 61.75 175 PHE A C 1
ATOM 1394 O O . PHE A 1 175 ? 4.934 -16.027 -14.649 1.00 61.75 175 PHE A O 1
ATOM 1401 N N . THR A 1 176 ? 4.961 -13.877 -15.278 1.00 60.28 176 THR A N 1
ATOM 1402 C CA . THR A 1 176 ? 3.991 -14.011 -16.359 1.00 60.28 176 THR A CA 1
ATOM 1403 C C . THR A 1 176 ? 4.701 -14.329 -17.679 1.00 60.28 176 THR A C 1
ATOM 1405 O O . THR A 1 176 ? 4.458 -13.693 -18.699 1.00 60.28 176 THR A O 1
ATOM 1408 N N . GLU A 1 177 ? 5.558 -15.363 -17.691 1.00 50.72 177 GLU A N 1
ATOM 1409 C CA . GLU A 1 177 ? 6.334 -15.839 -18.863 1.00 50.72 177 GLU A CA 1
ATOM 1410 C C . GLU A 1 177 ? 5.493 -15.995 -20.151 1.00 50.72 177 GLU A C 1
ATOM 1412 O O . GLU A 1 177 ? 6.009 -15.920 -21.264 1.00 50.72 177 GLU A O 1
ATOM 1417 N N . ARG A 1 178 ? 4.169 -16.177 -20.037 1.00 49.59 178 ARG A N 1
ATOM 1418 C CA . ARG A 1 178 ? 3.252 -16.259 -21.187 1.00 49.59 178 ARG A CA 1
ATOM 1419 C C . ARG A 1 178 ? 3.055 -14.949 -21.953 1.00 49.59 178 ARG A C 1
ATOM 1421 O O . ARG A 1 178 ? 2.420 -14.984 -23.013 1.00 49.59 178 ARG A O 1
ATOM 1428 N N . ARG A 1 179 ? 3.550 -13.805 -21.472 1.00 49.66 179 ARG A N 1
ATOM 1429 C CA . ARG A 1 179 ? 3.352 -12.541 -22.189 1.00 49.66 179 ARG A CA 1
ATOM 1430 C C . ARG A 1 179 ? 4.249 -12.370 -23.399 1.00 49.66 179 ARG A C 1
ATOM 1432 O O . ARG A 1 179 ? 3.732 -11.906 -24.398 1.00 49.66 179 ARG A O 1
ATOM 1439 N N . VAL A 1 180 ? 5.473 -12.890 -23.433 1.00 48.50 180 VAL A N 1
ATOM 1440 C CA . VAL A 1 180 ? 6.308 -12.745 -24.645 1.00 48.50 180 VAL A CA 1
ATOM 1441 C C . VAL A 1 180 ? 5.660 -13.415 -25.871 1.00 48.50 180 VAL A C 1
ATOM 1443 O O . VAL A 1 180 ? 5.581 -12.805 -26.928 1.00 48.50 180 VAL A O 1
ATOM 1446 N N . MET A 1 181 ? 5.053 -14.602 -25.717 1.00 44.59 181 MET A N 1
ATOM 1447 C CA . MET A 1 181 ? 4.318 -15.264 -26.816 1.00 44.59 181 MET A CA 1
ATOM 1448 C C . MET A 1 181 ? 2.900 -14.720 -27.070 1.00 44.59 181 MET A C 1
ATOM 1450 O O . MET A 1 181 ? 2.293 -15.045 -28.093 1.00 44.59 181 MET A O 1
ATOM 1454 N N . SER A 1 182 ? 2.322 -13.948 -26.144 1.00 55.09 182 SER A N 1
ATOM 1455 C CA . SER A 1 182 ? 1.010 -13.325 -26.359 1.00 55.09 182 SER A CA 1
ATOM 1456 C C . SER A 1 182 ? 1.101 -11.871 -26.780 1.00 55.09 182 SER A C 1
ATOM 1458 O O . SER A 1 182 ? 0.155 -11.444 -27.417 1.00 55.09 182 SER A O 1
ATOM 1460 N N . ILE A 1 183 ? 2.203 -11.155 -26.533 1.00 55.56 183 ILE A N 1
ATOM 1461 C CA . ILE A 1 183 ? 2.402 -9.767 -26.961 1.00 55.56 183 ILE A CA 1
ATOM 1462 C C . ILE A 1 183 ? 2.236 -9.681 -28.472 1.00 55.56 183 ILE A C 1
ATOM 1464 O O . ILE A 1 183 ? 1.291 -9.034 -28.882 1.00 55.56 183 ILE A O 1
ATOM 1468 N N . GLU A 1 184 ? 2.955 -10.457 -29.289 1.00 59.22 184 GLU A N 1
ATOM 1469 C CA . GLU A 1 184 ? 2.763 -10.435 -30.756 1.00 59.22 184 GLU A CA 1
ATOM 1470 C C . GLU A 1 184 ? 1.311 -10.728 -31.187 1.00 59.22 184 GLU A C 1
ATOM 1472 O O . GLU A 1 184 ? 0.751 -10.080 -32.074 1.00 59.22 184 GLU A O 1
ATOM 1477 N N . ARG A 1 185 ? 0.645 -11.704 -30.550 1.00 62.84 185 ARG A N 1
ATOM 1478 C CA . ARG A 1 185 ? -0.766 -12.023 -30.849 1.00 62.84 185 ARG A CA 1
ATOM 1479 C C . ARG A 1 185 ? -1.727 -10.932 -30.383 1.00 62.84 185 ARG A C 1
ATOM 1481 O O . ARG A 1 185 ? -2.788 -10.768 -30.983 1.00 62.84 185 ARG A O 1
ATOM 1488 N N . TYR A 1 186 ? -1.398 -10.254 -29.295 1.00 61.06 186 TYR A N 1
ATOM 1489 C CA . TYR A 1 186 ? -2.216 -9.239 -28.652 1.00 61.06 186 TYR A CA 1
ATOM 1490 C C . TYR A 1 186 ? -2.044 -7.897 -29.360 1.00 61.06 186 TYR A C 1
ATOM 1492 O O . TYR A 1 186 ? -3.039 -7.274 -29.684 1.00 61.06 186 TYR A O 1
ATOM 1500 N N . GLU A 1 187 ? -0.820 -7.534 -29.723 1.00 66.56 187 GLU A N 1
ATOM 1501 C CA . GLU A 1 187 ? -0.407 -6.451 -30.623 1.00 66.56 187 GLU A CA 1
ATOM 1502 C C . GLU A 1 187 ? -1.117 -6.577 -31.973 1.00 66.56 187 GLU A C 1
ATOM 1504 O O . GLU A 1 187 ? -1.758 -5.637 -32.440 1.00 66.5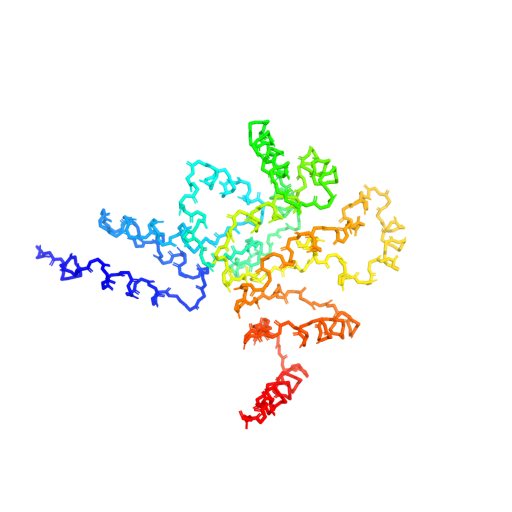6 187 GLU A O 1
ATOM 1509 N N . LYS A 1 188 ? -1.168 -7.796 -32.531 1.00 73.19 188 LYS A N 1
ATOM 1510 C CA . LYS A 1 188 ? -1.944 -8.092 -33.743 1.00 73.19 188 LYS A CA 1
ATOM 1511 C C . LYS A 1 188 ? -3.458 -7.904 -33.573 1.00 73.19 188 LYS A C 1
ATOM 1513 O O . LYS A 1 188 ? -4.138 -7.564 -34.537 1.00 73.19 188 LYS A O 1
ATOM 1518 N N . ARG A 1 189 ? -4.011 -8.149 -32.380 1.00 67.31 189 ARG A N 1
ATOM 1519 C CA . ARG A 1 189 ? -5.449 -7.970 -32.080 1.00 67.31 189 ARG A CA 1
ATOM 1520 C C . ARG A 1 189 ? -5.797 -6.552 -31.615 1.00 67.31 189 ARG A C 1
ATOM 1522 O O . ARG A 1 189 ? -6.943 -6.136 -31.756 1.00 67.31 189 ARG A O 1
ATOM 1529 N N . HIS A 1 190 ? -4.823 -5.820 -31.087 1.00 66.06 190 HIS A N 1
ATOM 1530 C CA . HIS A 1 190 ? -4.969 -4.516 -30.448 1.00 66.06 190 HIS A CA 1
ATOM 1531 C C . HIS A 1 190 ? -3.809 -3.583 -30.845 1.00 66.06 190 HIS A C 1
ATOM 1533 O O . HIS A 1 190 ? -3.070 -3.122 -29.978 1.00 66.06 190 HIS A O 1
ATOM 1539 N N . PRO A 1 191 ? -3.663 -3.238 -32.138 1.00 67.38 191 PRO A N 1
ATOM 1540 C CA . PRO A 1 191 ? -2.510 -2.484 -32.647 1.00 67.38 191 PRO A CA 1
ATOM 1541 C C . PRO A 1 191 ? -2.407 -1.043 -32.122 1.00 67.38 191 PRO A C 1
ATOM 1543 O O . PRO A 1 191 ? -1.415 -0.368 -32.358 1.00 67.38 191 PRO A O 1
ATOM 1546 N N . LYS A 1 192 ? -3.441 -0.547 -31.432 1.00 68.50 192 LYS A N 1
ATOM 1547 C CA . LYS A 1 192 ? -3.461 0.783 -30.800 1.00 68.50 192 LYS A CA 1
ATOM 1548 C C . LYS A 1 192 ? -3.127 0.751 -29.308 1.00 68.50 192 LYS A C 1
ATOM 1550 O O . LYS A 1 192 ? -3.142 1.797 -28.669 1.00 68.50 192 LYS A O 1
ATOM 1555 N N . MET A 1 193 ? -2.934 -0.433 -28.733 1.00 54.94 193 MET A N 1
ATOM 1556 C CA . MET A 1 193 ? -2.658 -0.566 -27.311 1.00 54.94 193 MET A CA 1
ATOM 1557 C C . MET A 1 193 ? -1.158 -0.439 -27.082 1.00 54.94 193 MET A C 1
ATOM 1559 O O . MET A 1 193 ? -0.375 -1.112 -27.741 1.00 54.94 193 MET A O 1
ATOM 1563 N N . ASP A 1 194 ? -0.770 0.426 -26.153 1.00 57.38 194 ASP A N 1
ATOM 1564 C CA . ASP A 1 194 ? 0.621 0.568 -25.751 1.00 57.38 194 ASP A CA 1
ATOM 1565 C C . ASP A 1 194 ? 1.058 -0.670 -24.952 1.00 57.38 194 ASP A C 1
ATOM 1567 O O . ASP A 1 194 ? 0.560 -0.946 -23.857 1.00 57.38 194 ASP A O 1
ATOM 1571 N N . LEU A 1 195 ? 1.952 -1.462 -25.542 1.00 57.12 195 LEU A N 1
ATOM 1572 C CA . LEU A 1 195 ? 2.435 -2.726 -24.984 1.00 57.12 195 LEU A CA 1
ATOM 1573 C C . LEU A 1 195 ? 3.671 -2.545 -24.107 1.00 57.12 195 LEU A C 1
ATOM 1575 O O . LEU A 1 195 ? 4.105 -3.512 -23.477 1.00 57.12 195 LEU A O 1
ATOM 1579 N N . SER A 1 196 ? 4.182 -1.316 -23.974 1.00 52.09 196 SER A N 1
ATOM 1580 C CA . SER A 1 196 ? 5.102 -0.972 -22.884 1.00 52.09 196 SER A CA 1
ATOM 1581 C C . SER A 1 196 ? 4.467 -1.272 -21.515 1.00 52.09 196 SER A C 1
ATOM 1583 O O . SER A 1 196 ? 5.146 -1.722 -20.598 1.00 52.09 196 SER A O 1
ATOM 1585 N N . ILE A 1 197 ? 3.129 -1.204 -21.433 1.00 50.62 197 ILE A N 1
ATOM 1586 C CA . ILE A 1 197 ? 2.301 -1.624 -20.290 1.00 50.62 197 ILE A CA 1
ATOM 1587 C C . ILE A 1 197 ? 2.281 -3.161 -20.118 1.00 50.62 197 ILE A C 1
ATOM 1589 O O . ILE A 1 197 ? 1.613 -3.680 -19.228 1.00 50.62 197 ILE A O 1
ATOM 1593 N N . LEU A 1 198 ? 2.950 -3.955 -20.959 1.00 50.81 198 LEU A N 1
ATOM 1594 C CA . LEU A 1 198 ? 3.077 -5.416 -20.804 1.00 50.81 198 LEU A CA 1
ATOM 1595 C C . LEU A 1 198 ? 4.537 -5.882 -20.700 1.00 50.81 198 LEU A C 1
ATOM 1597 O O . LEU A 1 198 ? 4.781 -6.927 -20.093 1.00 50.81 198 LEU A O 1
ATOM 1601 N N . LEU A 1 199 ? 5.484 -5.129 -21.266 1.00 52.75 199 LEU A N 1
ATOM 1602 C CA . LEU A 1 199 ? 6.926 -5.385 -21.236 1.00 52.75 199 LEU A CA 1
ATOM 1603 C C . LEU A 1 199 ? 7.556 -4.724 -20.004 1.00 52.75 199 LEU A C 1
ATOM 1605 O O . LEU A 1 199 ? 8.269 -3.728 -20.098 1.00 52.75 199 LEU A O 1
ATOM 1609 N N . TRP A 1 200 ? 7.263 -5.265 -18.825 1.00 58.34 200 TRP A N 1
ATOM 1610 C CA . TRP A 1 200 ? 7.741 -4.668 -17.580 1.00 58.34 200 TRP A CA 1
ATOM 1611 C C . TRP A 1 200 ? 9.162 -5.122 -17.254 1.00 58.34 200 TRP A C 1
ATOM 1613 O O . TRP A 1 200 ? 9.422 -6.329 -17.224 1.00 58.34 200 TRP A O 1
ATOM 1623 N N . PRO A 1 201 ? 10.082 -4.191 -16.949 1.00 57.94 201 PRO A N 1
ATOM 1624 C CA . PRO A 1 201 ? 11.414 -4.557 -16.509 1.00 57.94 201 PRO A CA 1
ATOM 1625 C C . PRO A 1 201 ? 11.318 -5.312 -15.179 1.00 57.94 201 PRO A C 1
ATOM 1627 O O . PRO A 1 201 ? 10.760 -4.803 -14.207 1.00 57.94 201 PRO A O 1
ATOM 1630 N N . HIS A 1 202 ? 11.931 -6.495 -15.112 1.00 62.31 202 HIS A N 1
ATOM 1631 C CA . HIS A 1 202 ? 12.073 -7.360 -13.923 1.00 62.31 202 HIS A CA 1
ATOM 1632 C C . HIS A 1 202 ? 12.753 -6.678 -12.715 1.00 62.31 202 HIS A C 1
ATOM 1634 O O . HIS A 1 202 ? 12.905 -7.241 -11.639 1.00 62.31 202 HIS A O 1
ATOM 1640 N N . ILE A 1 203 ? 13.152 -5.435 -12.909 1.00 71.31 203 ILE A N 1
ATOM 1641 C CA . ILE A 1 203 ? 14.141 -4.688 -12.167 1.00 71.31 203 ILE A CA 1
ATOM 1642 C C . ILE A 1 203 ? 13.634 -4.269 -10.784 1.00 71.31 203 ILE A C 1
ATOM 1644 O O . ILE A 1 203 ? 14.374 -4.336 -9.810 1.00 71.31 203 ILE A O 1
ATOM 1648 N N . TYR A 1 204 ? 12.352 -3.901 -10.671 1.00 74.94 204 TYR A N 1
ATOM 1649 C CA . TYR A 1 204 ? 11.740 -3.576 -9.376 1.00 74.94 204 TYR A CA 1
ATOM 1650 C C . TYR A 1 204 ? 11.710 -4.764 -8.431 1.00 74.94 204 TYR A C 1
ATOM 1652 O O . TYR A 1 204 ? 11.814 -4.586 -7.217 1.00 74.94 204 TYR A O 1
ATOM 1660 N N . PHE A 1 205 ? 11.507 -5.958 -8.996 1.00 72.38 205 PHE A N 1
ATOM 1661 C CA . PHE A 1 205 ? 11.450 -7.171 -8.210 1.00 72.38 205 PHE A CA 1
ATOM 1662 C C . PHE A 1 205 ? 12.794 -7.359 -7.519 1.00 72.38 205 PHE A C 1
ATOM 1664 O O . PHE A 1 205 ? 12.840 -7.328 -6.299 1.00 72.38 205 PHE A O 1
ATOM 1671 N N . ASP A 1 206 ? 13.886 -7.414 -8.273 1.00 77.56 206 ASP A N 1
ATOM 1672 C CA . ASP A 1 206 ? 15.212 -7.647 -7.700 1.00 77.56 206 ASP A CA 1
ATOM 1673 C C . ASP A 1 206 ? 15.628 -6.536 -6.714 1.00 77.56 206 ASP A C 1
ATOM 1675 O O . ASP A 1 206 ? 16.047 -6.836 -5.597 1.00 77.56 206 ASP A O 1
ATOM 1679 N N . ASP A 1 207 ? 15.415 -5.260 -7.063 1.00 81.06 207 ASP A N 1
ATOM 1680 C CA . ASP A 1 207 ? 15.839 -4.112 -6.243 1.00 81.06 207 ASP A CA 1
ATOM 1681 C C . ASP A 1 207 ? 15.099 -3.995 -4.886 1.00 81.06 207 ASP A C 1
ATOM 1683 O O . ASP A 1 207 ? 15.648 -3.451 -3.924 1.00 81.06 207 ASP A O 1
ATOM 1687 N N . ILE A 1 208 ? 13.842 -4.454 -4.787 1.00 77.88 208 ILE A N 1
ATOM 1688 C CA . ILE A 1 208 ? 12.997 -4.277 -3.582 1.00 77.88 208 ILE A CA 1
ATOM 1689 C C . ILE A 1 208 ? 12.725 -5.580 -2.876 1.00 77.88 208 ILE A C 1
ATOM 1691 O O . ILE A 1 208 ? 12.717 -5.614 -1.641 1.00 77.88 208 ILE A O 1
ATOM 1695 N N . PHE A 1 209 ? 12.444 -6.638 -3.638 1.00 73.12 209 PHE A N 1
ATOM 1696 C CA . PHE A 1 209 ? 12.078 -7.902 -3.031 1.00 73.12 209 PHE A CA 1
ATOM 1697 C C . PHE A 1 209 ? 13.224 -8.401 -2.178 1.00 73.12 209 PHE A C 1
ATOM 1699 O O . PHE A 1 209 ? 12.948 -8.811 -1.067 1.00 73.12 209 PHE A O 1
ATOM 1706 N N . GLU A 1 210 ? 14.490 -8.275 -2.567 1.00 71.44 210 GLU A N 1
ATOM 1707 C CA . GLU A 1 210 ? 15.575 -8.727 -1.688 1.00 71.44 210 GLU A CA 1
ATOM 1708 C C . GLU A 1 210 ? 15.530 -8.058 -0.291 1.00 71.44 210 GLU A C 1
ATOM 1710 O O . GLU A 1 210 ? 15.665 -8.727 0.740 1.00 71.44 210 GLU A O 1
ATOM 1715 N N . ALA A 1 211 ? 15.224 -6.757 -0.236 1.00 77.88 211 ALA A N 1
ATOM 1716 C CA . ALA A 1 211 ? 15.175 -5.984 1.006 1.00 77.88 211 ALA A CA 1
ATOM 1717 C C . ALA A 1 211 ? 13.909 -6.223 1.851 1.00 77.88 211 ALA A C 1
ATOM 1719 O O . ALA A 1 211 ? 13.979 -6.235 3.085 1.00 77.88 211 ALA A O 1
ATOM 1720 N N . VAL A 1 212 ? 12.749 -6.373 1.208 1.00 83.19 212 VAL A N 1
ATOM 1721 C CA . VAL A 1 212 ? 11.449 -6.518 1.888 1.00 83.19 212 VAL A CA 1
ATOM 1722 C C . VAL A 1 212 ? 11.154 -7.984 2.202 1.00 83.19 212 VAL A C 1
ATOM 1724 O O . VAL A 1 212 ? 10.644 -8.312 3.271 1.00 83.19 212 VAL A O 1
ATOM 1727 N N . TRP A 1 213 ? 11.515 -8.887 1.297 1.00 78.56 213 TRP A N 1
ATOM 1728 C CA . TRP A 1 213 ? 11.113 -10.287 1.331 1.00 78.56 213 TRP A CA 1
ATOM 1729 C C . TRP A 1 213 ? 11.663 -11.058 2.520 1.00 78.56 213 TRP A C 1
ATOM 1731 O O . TRP A 1 213 ? 10.932 -11.821 3.143 1.00 78.56 213 TRP A O 1
ATOM 1741 N N . SER A 1 214 ? 12.929 -10.834 2.873 1.00 82.06 214 SER A N 1
ATOM 1742 C CA . SER A 1 214 ? 13.566 -11.486 4.027 1.00 82.06 214 SER A CA 1
ATOM 1743 C C . SER A 1 214 ? 12.844 -11.214 5.355 1.00 82.06 214 SER A C 1
ATOM 1745 O O . SER A 1 214 ? 13.045 -11.943 6.326 1.00 82.06 214 SER A O 1
ATOM 1747 N N . LYS A 1 215 ? 11.986 -10.188 5.395 1.00 88.88 215 LYS A N 1
ATOM 1748 C CA . LYS A 1 215 ? 11.200 -9.775 6.562 1.00 88.88 215 LYS A CA 1
ATOM 1749 C C . LYS A 1 215 ? 9.732 -10.195 6.482 1.00 88.88 215 LYS A C 1
ATOM 1751 O O . LYS A 1 215 ? 9.038 -10.166 7.500 1.00 88.88 215 LYS A O 1
ATOM 1756 N N . LEU A 1 216 ? 9.247 -10.581 5.299 1.00 90.06 216 LEU A N 1
ATOM 1757 C CA . LEU A 1 216 ? 7.870 -11.020 5.118 1.00 90.06 216 LEU A CA 1
ATOM 1758 C C . LEU A 1 216 ? 7.672 -12.395 5.761 1.00 90.06 216 LEU A C 1
ATOM 1760 O O . LEU A 1 216 ? 8.334 -13.375 5.436 1.00 90.06 216 LEU A O 1
ATOM 1764 N N . HIS A 1 217 ? 6.716 -12.471 6.678 1.00 90.94 217 HIS A N 1
ATOM 1765 C CA . HIS A 1 217 ? 6.229 -13.715 7.268 1.00 90.94 217 HIS A CA 1
ATOM 1766 C C . HIS A 1 217 ? 5.013 -14.259 6.516 1.00 90.94 217 HIS A C 1
ATOM 1768 O O . HIS A 1 217 ? 4.815 -15.475 6.457 1.00 90.94 217 HIS A O 1
ATOM 1774 N N . THR A 1 218 ? 4.213 -13.353 5.954 1.00 90.38 218 THR A N 1
ATOM 1775 C CA . THR A 1 218 ? 2.966 -13.662 5.260 1.00 90.38 218 THR A CA 1
ATOM 1776 C C . THR A 1 218 ? 2.945 -12.952 3.916 1.00 90.38 218 THR A C 1
ATOM 1778 O O . THR A 1 218 ? 3.169 -11.744 3.830 1.00 90.38 218 THR A O 1
ATOM 1781 N N . LEU A 1 219 ? 2.626 -13.706 2.871 1.00 89.12 219 LEU A N 1
ATOM 1782 C CA . LEU A 1 219 ? 2.313 -13.165 1.559 1.00 89.12 219 LEU A CA 1
ATOM 1783 C C . LEU A 1 219 ? 1.038 -13.831 1.052 1.00 89.12 219 LEU A C 1
ATOM 1785 O O . LEU A 1 219 ? 1.002 -15.052 0.879 1.00 89.12 219 LEU A O 1
ATOM 1789 N N . GLU A 1 220 ? 0.013 -13.025 0.806 1.00 88.06 220 GLU A N 1
ATOM 1790 C CA . GLU A 1 220 ? -1.171 -13.440 0.058 1.00 88.06 220 GLU A CA 1
ATOM 1791 C C . GLU A 1 220 ? -1.044 -12.919 -1.372 1.00 88.06 220 GLU A C 1
ATOM 1793 O O . GLU A 1 220 ? -0.933 -11.711 -1.597 1.00 88.06 220 GLU A O 1
ATOM 1798 N N . LEU A 1 221 ? -1.042 -13.846 -2.329 1.00 84.56 221 LEU A N 1
ATOM 1799 C CA . LEU A 1 221 ? -0.991 -13.532 -3.753 1.00 84.56 221 LEU A CA 1
ATOM 1800 C C . LEU A 1 221 ? -2.396 -13.200 -4.299 1.00 84.56 221 LEU A C 1
ATOM 1802 O O . LEU A 1 221 ? -3.388 -13.658 -3.732 1.00 84.56 221 LEU A O 1
ATOM 1806 N N . 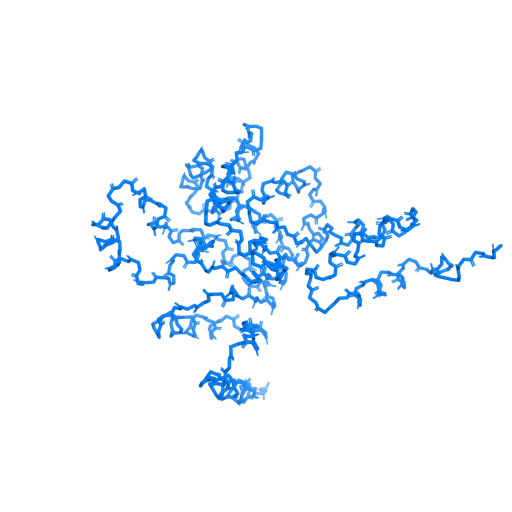PRO A 1 222 ? -2.493 -12.448 -5.412 1.00 82.81 222 PRO A N 1
ATOM 1807 C CA . PRO A 1 222 ? -3.771 -12.063 -6.017 1.00 82.81 222 PRO A CA 1
ATOM 1808 C C . PRO A 1 222 ? -4.655 -13.272 -6.384 1.00 82.81 222 PRO A C 1
ATOM 1810 O O . PRO A 1 222 ? -4.138 -14.283 -6.860 1.00 82.81 222 PRO A O 1
ATOM 1813 N N . CYS A 1 223 ? -5.980 -13.165 -6.206 1.00 69.06 223 CYS A N 1
ATOM 1814 C CA . CYS A 1 223 ? -6.932 -14.270 -6.421 1.00 69.06 223 CYS A CA 1
ATOM 1815 C C . CYS A 1 223 ? -7.073 -14.737 -7.877 1.00 69.06 223 CYS A C 1
ATOM 1817 O O . CYS A 1 223 ? -7.212 -15.940 -8.105 1.00 69.06 223 CYS A O 1
ATOM 1819 N N . ASP A 1 224 ? -7.036 -13.834 -8.865 1.00 65.56 224 ASP A N 1
ATOM 1820 C CA . ASP A 1 224 ? -7.109 -14.225 -10.283 1.00 65.56 224 ASP A CA 1
ATOM 1821 C C . ASP A 1 224 ? -5.720 -14.609 -10.806 1.00 65.56 224 ASP A C 1
ATOM 1823 O O . ASP A 1 224 ? -5.133 -14.012 -11.713 1.00 65.56 224 ASP A O 1
ATOM 1827 N N . TRP A 1 225 ? -5.170 -15.633 -10.160 1.00 57.62 225 TRP A N 1
ATOM 1828 C CA . TRP A 1 225 ? -3.909 -16.260 -10.509 1.00 57.62 225 TRP A CA 1
ATOM 1829 C C . TRP A 1 225 ? -4.105 -17.336 -11.583 1.00 57.62 225 TRP A C 1
ATOM 1831 O O . TRP A 1 225 ? -3.411 -18.346 -11.573 1.00 57.62 225 TRP A O 1
ATOM 1841 N N . ASN A 1 226 ? -5.028 -17.163 -12.536 1.00 50.28 226 ASN A N 1
ATOM 1842 C CA . ASN A 1 226 ? -5.200 -18.089 -13.663 1.00 50.28 226 ASN A CA 1
ATOM 1843 C C . ASN A 1 226 ? -3.992 -18.038 -14.623 1.00 50.28 226 ASN A C 1
ATOM 1845 O O . ASN A 1 226 ? -4.069 -17.658 -15.791 1.00 50.28 226 ASN A O 1
ATOM 1849 N N . THR A 1 227 ? -2.823 -18.429 -14.129 1.00 50.97 227 THR A N 1
ATOM 1850 C CA . THR A 1 227 ? -1.587 -18.564 -14.869 1.00 50.97 227 THR A CA 1
ATOM 1851 C C . THR A 1 227 ? -1.291 -20.050 -15.017 1.00 50.97 227 THR A C 1
ATOM 1853 O O . THR A 1 227 ? -1.184 -20.809 -14.064 1.00 50.97 227 THR A O 1
ATOM 1856 N N . SER A 1 228 ? -1.209 -20.470 -16.278 1.00 51.19 228 SER A N 1
ATOM 1857 C CA . SER A 1 228 ? -0.277 -21.471 -16.800 1.00 51.19 228 SER A CA 1
ATOM 1858 C C . SER A 1 228 ? 0.489 -22.320 -15.769 1.00 51.19 228 SER A C 1
ATOM 1860 O O . SER A 1 228 ? 1.287 -21.779 -15.007 1.00 51.19 228 SER A O 1
ATOM 1862 N N . ARG A 1 229 ? 0.436 -23.657 -15.889 1.00 54.44 229 ARG A N 1
ATOM 1863 C CA . ARG A 1 229 ? 1.298 -24.631 -15.167 1.00 54.44 229 ARG A CA 1
ATOM 1864 C C . ARG A 1 229 ? 2.810 -24.286 -15.120 1.00 54.44 229 ARG A C 1
ATOM 1866 O O . ARG A 1 229 ? 3.561 -24.913 -14.375 1.00 54.44 229 ARG A O 1
ATOM 1873 N N . SER A 1 230 ? 3.303 -23.363 -15.952 1.00 53.41 230 SER A N 1
ATOM 1874 C CA . SER A 1 230 ? 4.682 -22.849 -15.907 1.00 53.41 230 SER A CA 1
ATOM 1875 C C . SER A 1 230 ? 4.937 -21.865 -14.756 1.00 53.41 230 SER A C 1
ATOM 1877 O O . SER A 1 230 ? 5.931 -22.031 -14.051 1.00 53.41 230 SER A O 1
ATOM 1879 N N . ALA A 1 231 ? 4.027 -20.916 -14.505 1.00 56.78 231 ALA A N 1
ATOM 1880 C CA . ALA A 1 231 ? 4.169 -19.918 -13.441 1.00 56.78 231 ALA A CA 1
ATOM 1881 C C . ALA A 1 231 ? 4.185 -20.586 -12.057 1.00 56.78 231 ALA A C 1
ATOM 1883 O O . ALA A 1 231 ? 5.040 -20.284 -11.226 1.00 56.78 231 ALA A O 1
ATOM 1884 N N . ASP A 1 232 ? 3.322 -21.585 -11.858 1.00 62.53 232 ASP A N 1
ATOM 1885 C CA . ASP A 1 232 ? 3.276 -22.396 -10.638 1.00 62.53 232 ASP A CA 1
ATOM 1886 C C . ASP A 1 232 ? 4.622 -23.091 -10.336 1.00 62.53 232 ASP A C 1
ATOM 1888 O O . ASP A 1 232 ? 5.097 -23.084 -9.201 1.00 62.53 232 ASP A O 1
ATOM 1892 N N . ARG A 1 233 ? 5.318 -23.626 -11.351 1.00 64.50 233 ARG A N 1
ATOM 1893 C CA . ARG A 1 233 ? 6.631 -24.276 -11.158 1.00 64.50 233 ARG A CA 1
ATOM 1894 C C . ARG A 1 233 ? 7.739 -23.292 -10.792 1.00 64.50 233 ARG A C 1
ATOM 1896 O O . ARG A 1 233 ? 8.548 -23.605 -9.915 1.00 64.50 233 ARG A O 1
ATOM 1903 N N . TYR A 1 234 ? 7.793 -22.132 -11.446 1.00 62.53 234 TYR A N 1
ATOM 1904 C CA . TYR A 1 234 ? 8.790 -21.105 -11.135 1.00 62.53 234 TYR A CA 1
ATOM 1905 C C . TYR A 1 234 ? 8.605 -20.580 -9.709 1.00 62.53 234 TYR A C 1
ATOM 1907 O O . TYR A 1 234 ? 9.571 -20.539 -8.942 1.00 62.53 234 TYR A O 1
ATOM 1915 N N . TRP A 1 235 ? 7.360 -20.272 -9.329 1.00 64.81 235 TRP A N 1
ATOM 1916 C CA . TRP A 1 235 ? 7.031 -19.828 -7.978 1.00 64.81 235 TRP A CA 1
ATOM 1917 C C . TRP A 1 235 ? 7.305 -20.900 -6.950 1.00 64.81 235 TRP A C 1
ATOM 1919 O O . TRP A 1 235 ? 7.998 -20.618 -5.986 1.00 64.81 235 TRP A O 1
ATOM 1929 N N . LYS A 1 236 ? 6.891 -22.150 -7.163 1.00 67.69 236 LYS A N 1
ATOM 1930 C CA . LYS A 1 236 ? 7.243 -23.241 -6.243 1.00 67.69 236 LYS A CA 1
ATOM 1931 C C . LYS A 1 236 ? 8.755 -23.357 -6.051 1.00 67.69 236 LYS A C 1
ATOM 1933 O O . LYS A 1 236 ? 9.201 -23.591 -4.933 1.00 67.69 236 LYS A O 1
ATOM 1938 N N . ARG A 1 237 ? 9.563 -23.163 -7.101 1.00 68.94 237 ARG A N 1
ATOM 1939 C CA . ARG A 1 237 ? 11.031 -23.167 -6.988 1.00 68.94 237 ARG A CA 1
ATOM 1940 C C . ARG A 1 237 ? 11.562 -21.962 -6.204 1.00 68.94 237 ARG A C 1
ATOM 1942 O O . ARG A 1 237 ? 12.429 -22.160 -5.359 1.00 68.94 237 ARG A O 1
ATOM 1949 N N . HIS A 1 238 ? 11.066 -20.756 -6.468 1.00 64.88 238 HIS A N 1
ATOM 1950 C CA . HIS A 1 238 ? 11.500 -19.545 -5.765 1.00 64.88 238 HIS A CA 1
ATOM 1951 C C . HIS A 1 238 ? 11.011 -19.535 -4.312 1.00 64.88 238 HIS A C 1
ATOM 1953 O O . HIS A 1 238 ? 11.825 -19.435 -3.405 1.00 64.88 238 HIS A O 1
ATOM 1959 N N . MET A 1 239 ? 9.729 -19.807 -4.075 1.00 65.38 239 MET A N 1
ATOM 1960 C CA . MET A 1 239 ? 9.111 -19.910 -2.748 1.00 65.38 239 MET A CA 1
ATOM 1961 C C . MET A 1 239 ? 9.778 -20.952 -1.851 1.00 65.38 239 MET A C 1
ATOM 1963 O O . MET A 1 239 ? 9.939 -20.727 -0.656 1.00 65.38 239 MET A O 1
ATOM 1967 N N . ARG A 1 240 ? 10.223 -22.089 -2.404 1.00 66.62 240 ARG A N 1
ATOM 1968 C CA . ARG A 1 240 ? 10.973 -23.093 -1.629 1.00 66.62 240 ARG A CA 1
ATOM 1969 C C . ARG A 1 240 ? 12.306 -22.570 -1.103 1.00 66.62 240 ARG A C 1
ATOM 1971 O O . ARG A 1 240 ? 12.755 -23.030 -0.063 1.00 66.62 240 ARG A O 1
ATOM 1978 N N . ARG A 1 241 ? 12.934 -21.621 -1.798 1.00 63.41 241 ARG A N 1
ATOM 1979 C CA . ARG A 1 241 ? 14.166 -20.965 -1.331 1.00 63.41 241 ARG A CA 1
ATOM 1980 C C . ARG A 1 241 ? 13.896 -19.889 -0.279 1.00 63.41 241 ARG A C 1
ATOM 1982 O O . ARG A 1 241 ? 14.832 -19.390 0.326 1.00 63.41 241 ARG A O 1
ATOM 1989 N N . MET A 1 242 ? 12.634 -19.521 -0.088 1.00 58.97 242 MET A N 1
ATOM 1990 C CA . MET A 1 242 ? 12.229 -18.293 0.586 1.00 58.97 242 MET A CA 1
ATOM 1991 C C . MET A 1 242 ? 11.748 -18.495 2.030 1.00 58.97 242 MET A C 1
ATOM 1993 O O . MET A 1 242 ? 11.419 -17.509 2.677 1.00 58.97 242 MET A O 1
ATOM 1997 N N . SER A 1 243 ? 11.709 -19.732 2.545 1.00 61.00 243 SER A N 1
ATOM 1998 C CA . SER A 1 243 ? 11.373 -20.065 3.947 1.00 61.00 243 SER A CA 1
ATOM 1999 C C . SER A 1 243 ? 10.092 -19.408 4.495 1.00 61.00 243 SER A C 1
ATOM 2001 O O . SER A 1 243 ? 9.962 -19.212 5.705 1.00 61.00 243 SER A O 1
ATOM 2003 N N . LEU A 1 244 ? 9.138 -19.052 3.626 1.00 60.41 244 LEU A N 1
ATOM 2004 C CA . LEU A 1 244 ? 7.891 -18.419 4.048 1.00 60.41 244 LEU A CA 1
ATOM 2005 C C . LEU A 1 244 ? 7.074 -19.394 4.897 1.00 60.41 244 LEU A C 1
ATOM 2007 O O . LEU A 1 244 ? 6.731 -20.487 4.447 1.00 60.41 244 LEU A O 1
ATOM 2011 N N . ARG A 1 245 ? 6.733 -18.974 6.121 1.00 54.12 245 ARG A N 1
ATOM 2012 C CA . ARG A 1 245 ? 5.950 -19.787 7.065 1.00 54.12 245 ARG A CA 1
ATOM 2013 C C . ARG A 1 245 ? 4.507 -19.982 6.606 1.00 54.12 245 ARG A C 1
ATOM 2015 O O . ARG A 1 245 ? 3.913 -21.010 6.914 1.00 54.12 245 ARG A O 1
ATOM 2022 N N . GLN A 1 246 ? 3.940 -19.004 5.900 1.00 55.25 246 GLN A N 1
ATOM 2023 C CA . GLN A 1 246 ? 2.564 -19.048 5.412 1.00 55.25 246 GLN A CA 1
ATOM 2024 C C . GLN A 1 246 ? 2.474 -18.409 4.027 1.00 55.25 246 GLN A C 1
ATOM 2026 O O . GLN A 1 246 ? 2.452 -17.186 3.885 1.00 55.25 246 GLN A O 1
ATOM 2031 N N . LEU A 1 247 ? 2.394 -19.261 3.005 1.00 56.50 247 LEU A N 1
ATOM 2032 C CA . LEU A 1 247 ? 1.849 -18.870 1.715 1.00 56.50 247 LEU A CA 1
ATOM 2033 C C . LEU A 1 247 ? 0.337 -19.073 1.788 1.00 56.50 247 LEU A C 1
ATOM 2035 O O . LEU A 1 247 ? -0.143 -20.206 1.728 1.00 56.50 247 LEU A O 1
ATOM 2039 N N . ALA A 1 248 ? -0.411 -17.987 1.944 1.00 55.25 248 ALA A N 1
ATOM 2040 C CA . ALA A 1 248 ? -1.850 -18.045 1.760 1.00 55.25 248 ALA A CA 1
ATOM 2041 C C . ALA A 1 248 ? -2.101 -18.035 0.250 1.00 55.25 248 ALA A C 1
ATOM 2043 O O . ALA A 1 248 ? -2.146 -16.979 -0.381 1.00 55.25 248 ALA A O 1
ATOM 2044 N N . LEU A 1 249 ? -2.197 -19.223 -0.352 1.00 53.50 249 LEU A N 1
ATOM 2045 C CA . LEU A 1 249 ? -2.796 -19.320 -1.677 1.00 53.50 249 LEU A CA 1
ATOM 2046 C C . LEU A 1 249 ? -4.258 -18.878 -1.544 1.00 53.50 249 LEU A C 1
ATOM 2048 O O . LEU A 1 249 ? -4.922 -19.300 -0.589 1.00 53.50 249 LEU A O 1
ATOM 2052 N N . PRO A 1 250 ? -4.759 -18.022 -2.449 1.00 48.00 250 PRO A N 1
ATOM 2053 C CA . PRO A 1 250 ? -6.135 -17.569 -2.395 1.00 48.00 250 PRO A CA 1
ATOM 2054 C C . PRO A 1 250 ? -7.043 -18.798 -2.432 1.00 48.00 250 PRO A C 1
ATOM 2056 O O . PRO A 1 250 ? -7.114 -19.519 -3.427 1.00 48.00 250 PRO A O 1
ATOM 2059 N N . MET A 1 251 ? -7.712 -19.079 -1.312 1.00 40.84 251 MET A N 1
ATOM 2060 C CA . MET A 1 251 ? -8.736 -20.112 -1.262 1.00 40.84 251 MET A CA 1
ATOM 2061 C C . MET A 1 251 ? -9.934 -19.603 -2.063 1.00 40.84 251 MET A C 1
ATOM 2063 O O . MET A 1 251 ? -10.823 -18.942 -1.524 1.00 40.84 251 MET A O 1
ATOM 2067 N N . ASN A 1 252 ? -9.939 -19.901 -3.360 1.00 42.91 252 ASN A N 1
ATOM 2068 C CA . ASN A 1 252 ? -11.085 -19.718 -4.238 1.00 42.91 252 ASN A CA 1
ATOM 2069 C C . ASN A 1 252 ? -12.171 -20.719 -3.805 1.00 42.91 252 ASN A C 1
ATOM 2071 O O . ASN A 1 252 ? -12.245 -21.832 -4.312 1.00 42.91 252 ASN A O 1
ATOM 2075 N N . ARG A 1 253 ? -12.962 -20.372 -2.781 1.00 43.56 253 ARG A N 1
ATOM 2076 C CA . ARG A 1 253 ? -13.982 -21.278 -2.213 1.00 43.56 253 ARG A CA 1
ATOM 2077 C C . ARG A 1 253 ? -15.294 -21.315 -2.997 1.00 43.56 253 ARG A C 1
ATOM 2079 O O . ARG A 1 253 ? -16.092 -22.209 -2.746 1.00 43.56 253 ARG A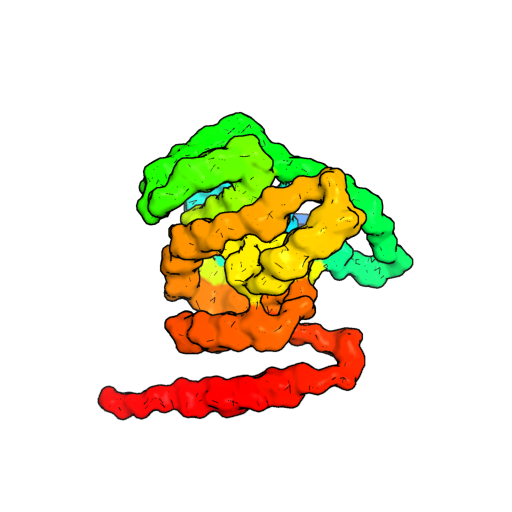 O 1
ATOM 2086 N N . ASP A 1 254 ? -15.480 -20.415 -3.963 1.00 42.88 254 ASP A N 1
ATOM 2087 C CA . ASP A 1 254 ? -16.767 -20.248 -4.654 1.00 42.88 254 ASP A CA 1
ATOM 2088 C C . ASP A 1 254 ? -16.757 -20.677 -6.134 1.00 42.88 254 ASP A C 1
ATOM 2090 O O . ASP A 1 254 ? -17.772 -20.547 -6.815 1.00 42.88 254 ASP A O 1
ATOM 2094 N N . PHE A 1 255 ? -15.655 -21.240 -6.644 1.00 39.78 255 PHE A N 1
ATOM 2095 C CA . PHE A 1 255 ? -15.714 -22.038 -7.871 1.00 39.78 255 PHE A CA 1
ATOM 2096 C C . PHE A 1 255 ? -16.031 -23.480 -7.469 1.00 39.78 255 PHE A C 1
ATOM 2098 O O . PHE A 1 255 ? -15.360 -24.036 -6.601 1.00 39.78 255 PHE A O 1
ATOM 2105 N N . GLY A 1 256 ? -17.089 -24.056 -8.053 1.00 40.03 256 GLY A N 1
ATOM 2106 C CA . GLY A 1 256 ? -17.549 -25.425 -7.787 1.00 40.03 256 GLY A CA 1
ATOM 2107 C C . GLY A 1 256 ? -16.430 -26.475 -7.872 1.00 40.03 256 GLY A C 1
ATOM 2108 O O . GLY A 1 256 ? -15.335 -26.157 -8.335 1.00 40.03 256 GLY A O 1
ATOM 2109 N N . PRO A 1 257 ? -16.689 -27.719 -7.425 1.00 36.00 257 PRO A N 1
ATOM 2110 C CA . PRO A 1 257 ? -15.666 -28.717 -7.114 1.00 36.00 257 PRO A CA 1
ATOM 2111 C C . PRO A 1 257 ? -14.709 -28.896 -8.293 1.00 36.00 257 PRO A C 1
ATOM 2113 O O . PRO A 1 257 ? -15.010 -29.578 -9.270 1.00 36.00 257 PRO A O 1
ATOM 2116 N N . SER A 1 258 ? -13.558 -28.240 -8.199 1.00 47.75 258 SER A N 1
ATOM 2117 C CA . SER A 1 258 ? -12.472 -28.355 -9.151 1.00 47.75 258 SER A CA 1
ATOM 2118 C C . SER A 1 258 ? -11.262 -28.916 -8.422 1.00 47.75 258 SER A C 1
ATOM 2120 O O . SER A 1 258 ? -11.056 -28.705 -7.225 1.00 47.75 258 SER A O 1
ATOM 2122 N N . THR A 1 259 ? -10.493 -29.676 -9.186 1.00 49.22 259 THR A N 1
ATOM 2123 C CA . THR A 1 259 ? -9.302 -30.481 -8.884 1.00 49.22 259 THR A CA 1
ATOM 2124 C C . THR A 1 259 ? -8.176 -29.808 -8.078 1.00 49.22 259 THR A C 1
ATOM 2126 O O . THR A 1 259 ? -7.160 -30.446 -7.820 1.00 49.22 259 THR A O 1
ATOM 2129 N N . ASP A 1 260 ? -8.323 -28.550 -7.662 1.00 49.25 260 ASP A N 1
ATOM 2130 C CA . ASP A 1 260 ? -7.289 -27.794 -6.947 1.00 49.25 260 ASP A CA 1
ATOM 2131 C C . ASP A 1 260 ? -7.288 -28.022 -5.428 1.00 49.25 260 ASP A C 1
ATOM 2133 O O . ASP A 1 260 ? -6.269 -27.783 -4.775 1.00 49.25 260 ASP A O 1
ATOM 2137 N N . ARG A 1 261 ? -8.381 -28.545 -4.849 1.00 45.59 261 ARG A N 1
ATOM 2138 C CA . ARG A 1 261 ? -8.424 -28.880 -3.414 1.00 45.59 261 ARG A CA 1
ATOM 2139 C C . ARG A 1 261 ? -7.447 -30.007 -3.061 1.00 45.59 261 ARG A C 1
ATOM 2141 O O . ARG A 1 261 ? -6.691 -29.865 -2.103 1.00 45.59 261 ARG A O 1
ATOM 2148 N N . ASP A 1 262 ? -7.389 -31.052 -3.884 1.00 48.78 262 ASP A N 1
ATOM 2149 C CA . ASP A 1 262 ? -6.483 -32.191 -3.683 1.00 48.78 262 ASP A CA 1
ATOM 2150 C C . ASP A 1 262 ? -5.011 -31.781 -3.855 1.00 48.78 262 ASP A C 1
ATOM 2152 O O . ASP A 1 262 ? -4.138 -32.241 -3.123 1.00 48.78 262 ASP A O 1
ATOM 2156 N N . ALA A 1 263 ? -4.721 -30.852 -4.775 1.00 48.34 263 ALA A N 1
ATOM 2157 C CA . ALA A 1 263 ? -3.370 -30.332 -4.990 1.00 48.34 263 ALA A CA 1
ATOM 2158 C C . ALA A 1 263 ? -2.874 -29.456 -3.823 1.00 48.34 263 ALA A C 1
ATOM 2160 O O . ALA A 1 263 ? -1.675 -29.436 -3.526 1.00 48.34 263 ALA A O 1
ATOM 2161 N N . LEU A 1 264 ? -3.783 -28.738 -3.153 1.00 42.59 264 LEU A N 1
ATOM 2162 C CA . LEU A 1 264 ? -3.478 -27.933 -1.972 1.00 42.59 264 LEU A CA 1
ATOM 2163 C C . LEU A 1 264 ? -3.336 -28.800 -0.712 1.00 42.59 264 LEU A C 1
ATOM 2165 O O . LEU A 1 264 ? -2.414 -28.577 0.074 1.00 42.59 264 LEU A O 1
ATOM 2169 N N . GLU A 1 265 ? -4.203 -29.801 -0.530 1.00 46.69 265 GLU A N 1
ATOM 2170 C CA . GLU A 1 265 ? -4.103 -30.766 0.572 1.00 46.69 265 GLU A CA 1
ATOM 2171 C C . GLU A 1 265 ? -2.818 -31.611 0.450 1.00 46.69 265 GLU A C 1
ATOM 2173 O O . GLU A 1 265 ? -2.076 -31.734 1.428 1.00 46.69 265 GLU A O 1
ATOM 2178 N N . ASP A 1 266 ? -2.447 -32.069 -0.752 1.00 50.91 266 ASP A N 1
ATOM 2179 C CA . ASP A 1 266 ? -1.164 -32.750 -1.002 1.00 50.91 266 ASP A CA 1
ATOM 2180 C C . ASP A 1 266 ? 0.041 -31.822 -0.728 1.00 50.91 266 ASP A C 1
ATOM 2182 O O . ASP A 1 266 ? 1.050 -32.232 -0.149 1.00 50.91 266 ASP A O 1
ATOM 2186 N N . TRP A 1 267 ? -0.064 -30.527 -1.049 1.00 44.94 267 TRP A N 1
ATOM 2187 C CA . TRP A 1 267 ? 0.986 -29.552 -0.732 1.00 44.94 267 TRP A CA 1
ATOM 2188 C C . TRP A 1 267 ? 1.133 -29.298 0.777 1.00 44.94 267 TRP A C 1
ATOM 2190 O O . TRP A 1 267 ? 2.256 -29.331 1.291 1.00 44.94 267 TRP A O 1
ATOM 2200 N N . MET A 1 268 ? 0.035 -29.097 1.511 1.00 42.03 268 MET A N 1
ATOM 2201 C CA . MET A 1 268 ? 0.075 -28.898 2.969 1.00 42.03 268 MET A CA 1
ATOM 2202 C C . MET A 1 268 ? 0.605 -30.140 3.705 1.00 42.03 268 MET A C 1
ATOM 2204 O O . MET A 1 268 ? 1.372 -30.011 4.663 1.00 42.03 268 MET A O 1
ATOM 2208 N N . THR A 1 269 ? 0.294 -31.338 3.201 1.00 53.38 269 THR A N 1
ATOM 2209 C CA . THR A 1 269 ? 0.770 -32.619 3.755 1.00 53.38 269 THR A CA 1
ATOM 2210 C C . THR A 1 269 ? 2.268 -32.845 3.503 1.00 53.38 269 THR A C 1
ATOM 2212 O O . THR A 1 269 ? 2.976 -33.405 4.337 1.00 53.38 269 THR A O 1
ATOM 2215 N N . ARG A 1 270 ? 2.811 -32.360 2.379 1.00 47.41 270 ARG A N 1
ATOM 2216 C CA . ARG A 1 270 ? 4.257 -32.445 2.089 1.00 47.41 270 ARG A CA 1
ATOM 2217 C C . ARG A 1 270 ? 5.087 -31.392 2.822 1.00 47.41 270 ARG A C 1
ATOM 2219 O O . ARG A 1 270 ? 6.254 -31.635 3.114 1.00 47.41 270 ARG A O 1
ATOM 2226 N N . SER A 1 271 ? 4.497 -30.236 3.118 1.00 40.38 271 SER A N 1
ATOM 2227 C CA . SER A 1 271 ? 5.177 -29.112 3.783 1.00 40.38 271 SER A CA 1
ATOM 2228 C C . SER A 1 271 ? 5.366 -29.335 5.286 1.00 40.38 271 SER A C 1
ATOM 2230 O O . SER A 1 271 ? 6.333 -28.852 5.866 1.00 40.38 271 SER A O 1
ATOM 2232 N N . SER A 1 272 ? 4.467 -30.097 5.912 1.00 41.03 272 SER A N 1
ATOM 2233 C CA . SER A 1 272 ? 4.494 -30.430 7.344 1.00 41.03 272 SER A CA 1
ATOM 2234 C C . SER A 1 272 ? 5.547 -31.486 7.719 1.00 41.03 272 SER A C 1
ATOM 2236 O O . SER A 1 272 ? 5.869 -31.626 8.894 1.00 41.03 272 SER A O 1
ATOM 2238 N N . ASN A 1 273 ? 6.149 -32.162 6.733 1.00 40.12 273 ASN A N 1
ATOM 2239 C CA . ASN A 1 273 ? 7.209 -33.160 6.933 1.00 40.12 273 ASN A CA 1
ATOM 2240 C C . ASN A 1 273 ? 8.637 -32.601 6.786 1.00 40.12 273 ASN A C 1
ATOM 2242 O O . ASN A 1 273 ? 9.602 -33.360 6.824 1.00 40.12 273 ASN A O 1
ATOM 2246 N N . ILE A 1 274 ? 8.799 -31.284 6.623 1.00 41.34 274 ILE A N 1
ATOM 2247 C CA . ILE A 1 274 ? 10.115 -30.634 6.554 1.00 41.34 274 ILE A CA 1
ATOM 2248 C C . ILE A 1 274 ? 10.422 -30.012 7.920 1.00 41.34 274 ILE A C 1
ATOM 2250 O O . ILE A 1 274 ? 10.419 -28.797 8.091 1.00 41.34 274 ILE A O 1
ATOM 2254 N N . ILE A 1 275 ? 10.669 -30.866 8.912 1.00 36.69 275 ILE A N 1
ATOM 2255 C CA . ILE A 1 275 ? 11.394 -30.479 10.125 1.00 36.69 275 ILE A CA 1
ATOM 2256 C C . ILE A 1 275 ? 12.825 -30.989 9.920 1.00 36.69 275 ILE A C 1
ATOM 2258 O O . ILE A 1 275 ? 13.007 -32.203 9.800 1.00 36.69 275 ILE A O 1
ATOM 2262 N N . PRO A 1 276 ? 13.846 -30.120 9.805 1.00 36.59 276 PRO A N 1
ATOM 2263 C CA . PRO A 1 276 ? 15.221 -30.597 9.751 1.00 36.59 276 PRO A CA 1
ATOM 2264 C C . PRO A 1 276 ? 15.567 -31.263 11.092 1.00 36.59 276 PRO A C 1
ATOM 2266 O O . PRO A 1 276 ? 15.133 -30.767 12.136 1.00 36.59 276 PRO A O 1
ATOM 2269 N N . PRO A 1 277 ? 16.325 -32.374 11.094 1.00 33.78 277 PRO A N 1
ATOM 2270 C CA . PRO A 1 277 ? 16.760 -32.988 12.337 1.00 33.78 277 PRO A CA 1
ATOM 2271 C C . PRO A 1 277 ? 17.591 -31.967 13.120 1.00 33.78 277 PRO A C 1
ATOM 2273 O O . PRO A 1 277 ? 18.551 -31.400 12.597 1.00 33.78 277 PRO A O 1
ATOM 2276 N N . THR A 1 278 ? 17.186 -31.706 14.360 1.00 42.62 278 THR A N 1
ATOM 2277 C CA . THR A 1 278 ? 17.991 -30.979 15.341 1.00 42.62 278 THR A CA 1
ATOM 2278 C C . THR A 1 278 ? 19.295 -31.739 15.558 1.00 42.62 278 THR A C 1
ATOM 2280 O O . THR A 1 278 ? 19.256 -32.904 15.958 1.00 42.62 278 THR A O 1
ATOM 2283 N N . VAL A 1 279 ? 20.416 -31.081 15.259 1.00 51.28 279 VAL A N 1
ATOM 2284 C CA . VAL A 1 279 ? 21.765 -31.477 15.690 1.00 51.28 279 VAL A CA 1
ATOM 2285 C C . VAL A 1 279 ? 22.054 -30.787 17.012 1.00 51.28 279 VAL A C 1
ATOM 2287 O O . VAL A 1 279 ? 21.748 -29.575 17.096 1.00 51.28 279 VAL A O 1
#

Secondary structure (DSSP, 8-state):
-PPPGGGGS-HHHHHHHHHTS-SSHHHHHHHHHHHHTT-HHHHHHHHHHHHHS-EEEGGGHHHHHHHHHH-HHHHHH--EEEEE-GGGT--SS----HHHHHHHT------HHHHHHHHHHHHHS--TTHHHHHHHHHTT-HHHHHHHHHHH-TT--EEE-TT-BGGG-GGGGGG-THHHHHHHHHHHH-TTS-GGGTS--THHIIIIIHHHHTT-SEEEPPSB----HHHHHHHHHHHHTTT-SEEE-----SS-S-THHHHHHHHHHHHTT--PPP-

pLDDT: mean 75.18, std 19.58, range [33.78, 98.12]

Foldseek 3Di:
DDPDPVVVDDLVVVLVVLVVQDPDLVRSLVVLVVQLPPDVSSVVSSVLVCLQAPADELLCLLVNLVVCVVPVVSLQSRAHYHYDHCQPVPPPDDNPPPVVVVVVPVDSDDDPVSLVVLLVVLVPDPAPPSVVLNVCVVVSHSQSSVLSSLVSRQNHAAYHHEQDAVLSHCLCLVLQVVCVVCVVVVCVVCVPDDCCSNPRPPRSCVRRCVRRLLNYQYYEDHQNPPDDPRSVVVCVVVVVVRPRPDHPDPPPPPDPDDPVVVVVVVVVVVVVPPDPDDD

Sequence (279 aa):
MGPSPLLNFAEELLVEIFKGTGSRPYDRQKHLRTLSLVCQKFHRISAGMLLTSPCVHLYKTHELIRTYFDYPELAERAHTLELVNMSFTSRSDKPLGFTELYDLKSKLVLDSGLKAQCVEFIRSKKIMSKVIWIQNLDDDSLSACMAILLALLPNLRALYMGANSINEYPFFGAFTERRVMSIERYEKRHPKMDLSILLWPHIYFDDIFEAVWSKLHTLELPCDWNTSRSADRYWKRHMRRMSLRQLALPMNRDFGPSTDRDALEDWMTRSSNIIPPTV